Protein AF-A0A7S3SNX5-F1 (afdb_monomer_lite)

Foldseek 3Di:
DVVVVVVVVVVVVVVVLVVVLLVLLDDDDDPDDDDDSDDPDPLLQVLLVLLVVLLVVLVVVVVLVVVLVVQQVVVVPDDPPDPDDRRDRDDDVVCVPDDSLVSNVVSLVVRDPVSSLVSLSPHDVVSLLSVLVSLLVVLVVDDDLVSSVCSVVSSCSSCVPVQVVDPVSVVSVVSSCVSSVVSVVVVVVVVVVVVVVVVVVVVVVVVVVVVCPVVVCVVVVVVVPPDPPPVNVVVVVVVVVVVVPPDDDDDDDDDDDD

Sequence (258 aa):
AALDASLEKTQQAAEAEEEEAATLGVDGRSEGGAGAAGRRTAESVRGAERVLEALSVLDGEEERAAEYEAALARHAAAPPDDDRPRPTLVPNLLLLGLTPGAYLLRALGSVRPAELEQALLLLPFDAVRRLLVRLLPLLAEAPPVELMARTILYLLRVHHKPLVASRALLDLLGPIHAALSARVSAERARLGYNVAALGFLRSAIERGSEGGGLFGEALSARAAAAPPTVSELRRKTAAREKKTGGKRRPKQKGSAAE

InterPro domains:
  IPR007148 Small-subunit processome, Utp12 [PF04003] (102-202)
  IPR051570 TBC1 domain family involved in cilium biogenesis [PTHR19853] (8-252)

Radius of gyration: 39.05 Å; chains: 1; bounding box: 63×96×106 Å

Structure (mmCIF, N/CA/C/O backbone):
data_AF-A0A7S3SNX5-F1
#
_entry.id   AF-A0A7S3SNX5-F1
#
loop_
_atom_site.group_PDB
_atom_site.id
_atom_site.type_symbol
_atom_site.label_atom_id
_atom_site.label_alt_id
_atom_site.label_comp_id
_atom_site.label_asym_id
_atom_site.label_entity_id
_atom_site.label_seq_id
_atom_site.pdbx_PDB_ins_code
_atom_site.Cartn_x
_atom_site.Cartn_y
_atom_site.Cartn_z
_atom_site.occupancy
_atom_site.B_iso_or_equiv
_atom_site.auth_seq_id
_atom_site.auth_comp_id
_atom_site.auth_asym_id
_atom_site.auth_atom_id
_atom_site.pdbx_PDB_model_num
ATOM 1 N N . ALA A 1 1 ? -1.989 -27.554 -32.468 1.00 55.22 1 ALA A N 1
ATOM 2 C CA . ALA A 1 1 ? -1.870 -28.733 -31.583 1.00 55.22 1 ALA A CA 1
ATOM 3 C C . ALA A 1 1 ? -1.145 -28.403 -30.275 1.00 55.22 1 ALA A C 1
ATOM 5 O O . ALA A 1 1 ? -1.798 -28.373 -29.247 1.00 55.22 1 ALA A O 1
ATOM 6 N N . ALA A 1 2 ? 0.168 -28.118 -30.272 1.00 54.62 2 ALA A N 1
ATOM 7 C CA . ALA A 1 2 ? 0.897 -27.821 -29.024 1.00 54.62 2 ALA A CA 1
ATOM 8 C C . ALA A 1 2 ? 0.551 -26.448 -28.405 1.00 54.62 2 ALA A C 1
ATOM 10 O O . ALA A 1 2 ? 0.494 -26.323 -27.187 1.00 54.62 2 ALA A O 1
ATOM 11 N N . LEU A 1 3 ? 0.287 -25.435 -29.239 1.00 53.00 3 LEU A N 1
ATOM 12 C CA . LEU A 1 3 ? -0.152 -24.103 -28.796 1.00 53.00 3 LEU A CA 1
ATOM 13 C C . LEU A 1 3 ? -1.575 -24.123 -28.224 1.00 53.00 3 LEU A C 1
ATOM 15 O O . LEU A 1 3 ? -1.805 -23.563 -27.158 1.00 53.00 3 LEU A O 1
ATOM 19 N N . ASP A 1 4 ? -2.490 -24.835 -28.883 1.00 63.31 4 ASP A N 1
ATOM 20 C CA . ASP A 1 4 ? -3.883 -24.973 -28.434 1.00 63.31 4 ASP A CA 1
ATOM 21 C C . ASP A 1 4 ? -3.956 -25.691 -27.078 1.00 63.31 4 ASP A C 1
ATOM 23 O O . ASP A 1 4 ? -4.614 -25.214 -26.161 1.00 63.31 4 ASP A O 1
ATOM 27 N N . ALA A 1 5 ? -3.158 -26.750 -26.894 1.00 66.81 5 ALA A N 1
ATOM 28 C CA . ALA A 1 5 ? -3.053 -27.456 -25.617 1.00 66.81 5 ALA A CA 1
ATOM 29 C C . ALA A 1 5 ? -2.452 -26.591 -24.490 1.00 66.81 5 ALA A C 1
ATOM 31 O O . ALA A 1 5 ? -2.793 -26.767 -23.322 1.00 66.81 5 ALA A O 1
ATOM 32 N N . SER A 1 6 ? -1.554 -25.652 -24.812 1.00 62.25 6 SER A N 1
ATOM 33 C CA . SER A 1 6 ? -1.022 -24.695 -23.833 1.00 62.25 6 SER A CA 1
ATOM 34 C C . SER A 1 6 ? -2.059 -23.645 -23.434 1.00 62.25 6 SER A C 1
ATOM 36 O O . SER A 1 6 ? -2.130 -23.302 -22.257 1.00 62.25 6 SER A O 1
ATOM 38 N N . LEU A 1 7 ? -2.874 -23.174 -24.382 1.00 61.66 7 LEU A N 1
ATOM 39 C CA . LEU A 1 7 ? -3.943 -22.207 -24.126 1.00 61.66 7 LEU A CA 1
ATOM 40 C C . LEU A 1 7 ? -5.072 -22.820 -23.291 1.00 61.66 7 LEU A C 1
ATOM 42 O O . LEU A 1 7 ? -5.474 -22.231 -22.288 1.00 61.66 7 LEU A O 1
ATOM 46 N N . GLU A 1 8 ? -5.499 -24.039 -23.622 1.00 67.69 8 GLU A N 1
ATOM 47 C CA . GLU A 1 8 ? -6.491 -24.789 -22.840 1.00 67.69 8 GLU A CA 1
ATOM 48 C C . GLU A 1 8 ? -5.999 -25.048 -21.411 1.00 67.69 8 GLU A C 1
ATOM 50 O O . GLU A 1 8 ? -6.744 -24.882 -20.449 1.00 67.69 8 GLU A O 1
ATOM 55 N N . LYS A 1 9 ? -4.709 -25.362 -21.238 1.00 69.56 9 LYS A N 1
ATOM 56 C CA . LYS A 1 9 ? -4.116 -25.580 -19.913 1.00 69.56 9 LYS A CA 1
ATOM 57 C C . LYS A 1 9 ? -4.028 -24.297 -19.080 1.00 69.56 9 LYS A C 1
ATOM 59 O O . LYS A 1 9 ? -4.162 -24.357 -17.861 1.00 69.56 9 LYS A O 1
ATOM 64 N N . THR A 1 10 ? -3.820 -23.140 -19.714 1.00 62.12 10 THR A N 1
ATOM 65 C CA . THR A 1 10 ? -3.865 -21.839 -19.024 1.00 62.12 10 THR A CA 1
ATOM 66 C C . THR A 1 10 ? -5.287 -21.401 -18.682 1.00 62.12 10 THR A C 1
ATOM 68 O O . THR A 1 10 ? -5.492 -20.819 -17.622 1.00 62.12 10 THR A O 1
ATOM 71 N N . GLN A 1 11 ? -6.270 -21.725 -19.527 1.00 61.47 11 GLN A N 1
ATOM 72 C CA . GLN A 1 11 ? -7.684 -21.445 -19.267 1.00 61.47 11 GLN A CA 1
ATOM 73 C C . GLN A 1 11 ? -8.217 -22.309 -18.124 1.00 61.47 11 GLN A C 1
ATOM 75 O O . GLN A 1 11 ? -8.796 -21.776 -17.188 1.00 61.47 11 GLN A O 1
ATOM 80 N N . GLN A 1 12 ? -7.901 -23.606 -18.115 1.00 66.00 12 GLN A N 1
ATOM 81 C CA . GLN A 1 12 ? -8.273 -24.509 -17.021 1.00 66.00 12 GLN A CA 1
ATOM 82 C C . GLN A 1 12 ? -7.626 -24.122 -15.685 1.00 66.00 12 GLN A C 1
ATOM 84 O O . GLN A 1 12 ? -8.236 -24.296 -14.635 1.00 66.00 12 GLN A O 1
ATOM 89 N N . ALA A 1 13 ? -6.403 -23.580 -15.702 1.00 66.50 13 ALA A N 1
ATOM 90 C CA . ALA A 1 13 ? -5.761 -23.069 -14.492 1.00 66.50 13 ALA A CA 1
ATOM 91 C C . ALA A 1 13 ? -6.458 -21.806 -13.957 1.00 66.50 13 ALA A C 1
ATOM 93 O O . A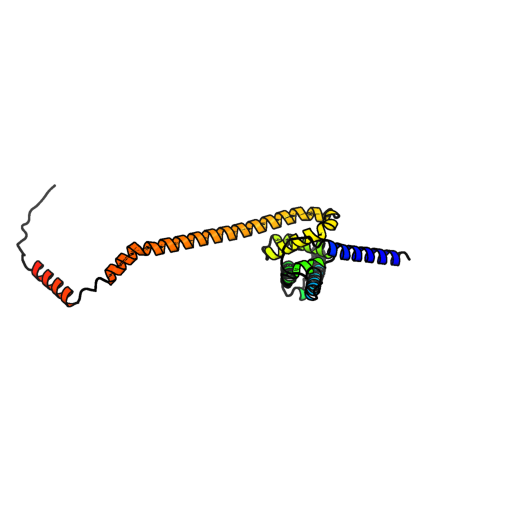LA A 1 13 ? -6.623 -21.682 -12.748 1.00 66.50 13 ALA A O 1
ATOM 94 N N . ALA A 1 14 ? -6.899 -20.908 -14.844 1.00 63.41 14 ALA A N 1
ATOM 95 C CA . ALA A 1 14 ? -7.644 -19.709 -14.467 1.00 63.41 14 ALA A CA 1
ATOM 96 C C . ALA A 1 14 ? -9.057 -20.043 -13.956 1.00 63.41 14 ALA A C 1
ATOM 98 O O . ALA A 1 14 ? -9.478 -19.502 -12.940 1.00 63.41 14 ALA A O 1
ATOM 99 N N . GLU A 1 15 ? -9.757 -20.976 -14.608 1.00 65.31 15 GLU A N 1
ATOM 100 C CA . GLU A 1 15 ? -11.085 -21.447 -14.191 1.00 65.31 15 GLU A CA 1
ATOM 101 C C . GLU A 1 15 ? -11.030 -22.183 -12.843 1.00 65.31 15 GLU A C 1
ATOM 103 O O . GLU A 1 15 ? -11.884 -21.966 -11.986 1.00 65.31 15 GLU A O 1
ATOM 108 N N . ALA A 1 16 ? -9.987 -22.987 -12.604 1.00 68.00 16 ALA A N 1
ATOM 109 C CA . ALA A 1 16 ? -9.771 -23.636 -11.313 1.00 68.00 16 ALA A CA 1
ATOM 110 C C . ALA A 1 16 ? -9.437 -22.627 -10.201 1.00 68.00 16 ALA A C 1
ATOM 112 O O . ALA A 1 16 ? -9.922 -22.769 -9.081 1.00 68.00 16 ALA A O 1
ATOM 113 N N . GLU A 1 17 ? -8.649 -21.588 -10.497 1.00 60.72 17 GLU A N 1
ATOM 114 C CA . GLU A 1 17 ? -8.353 -20.506 -9.547 1.00 60.72 17 GLU A CA 1
ATOM 115 C C . GLU A 1 17 ? -9.619 -19.682 -9.226 1.00 60.72 17 GLU A C 1
ATOM 117 O O . GLU A 1 17 ? -9.826 -19.274 -8.082 1.00 60.72 17 GLU A O 1
ATOM 122 N N . GLU A 1 18 ? -10.512 -19.508 -10.207 1.00 59.34 18 GLU A N 1
ATOM 123 C CA . GLU A 1 18 ? -11.793 -18.804 -10.083 1.00 59.34 18 GLU A CA 1
ATOM 124 C C . GLU A 1 18 ? -12.843 -19.597 -9.279 1.00 59.34 18 GLU A C 1
ATOM 126 O O . GLU A 1 18 ? -13.519 -19.023 -8.416 1.00 59.34 18 GLU A O 1
ATOM 131 N N . GLU A 1 19 ? -12.957 -20.912 -9.501 1.00 57.09 19 GLU A N 1
ATOM 132 C CA . GLU A 1 19 ? -13.801 -21.799 -8.688 1.00 57.09 19 GLU A CA 1
ATOM 133 C C . GLU A 1 19 ? -13.256 -21.945 -7.260 1.00 57.09 19 GLU A C 1
ATOM 135 O O . GLU A 1 19 ? -14.018 -21.920 -6.291 1.00 57.09 19 GLU A O 1
ATOM 140 N N . GLU A 1 20 ? -11.936 -22.027 -7.085 1.00 55.34 20 GLU A N 1
ATOM 141 C CA . GLU A 1 20 ? -11.328 -22.201 -5.766 1.00 55.34 20 GLU A CA 1
ATOM 142 C C . GLU A 1 20 ? -11.410 -20.916 -4.920 1.00 55.34 20 GLU A C 1
ATOM 144 O O . GLU A 1 20 ? -11.694 -20.987 -3.718 1.00 55.34 20 GLU A O 1
ATOM 149 N N . ALA A 1 21 ? -11.301 -19.737 -5.542 1.00 55.12 21 ALA A N 1
ATOM 150 C CA . ALA A 1 21 ? -11.585 -18.447 -4.909 1.00 55.12 21 ALA A CA 1
ATOM 151 C C . ALA A 1 21 ? -13.038 -18.343 -4.407 1.00 55.12 21 ALA A C 1
ATOM 153 O O . ALA A 1 21 ? -13.283 -17.747 -3.355 1.00 55.12 21 ALA A O 1
ATOM 154 N N . ALA A 1 22 ? -13.996 -18.968 -5.102 1.00 53.12 22 ALA A N 1
ATOM 155 C CA . ALA A 1 22 ? -15.384 -19.052 -4.649 1.00 53.12 22 ALA A CA 1
ATOM 156 C C . ALA A 1 22 ? -15.557 -19.995 -3.440 1.00 53.12 22 ALA A C 1
ATOM 158 O O . ALA A 1 22 ? -16.408 -19.748 -2.586 1.00 53.12 22 ALA A O 1
ATOM 159 N N . THR A 1 23 ? -14.727 -21.038 -3.320 1.00 45.44 23 THR A N 1
ATOM 160 C CA . THR A 1 23 ? -14.756 -21.969 -2.172 1.00 45.44 23 THR A CA 1
ATOM 161 C C . THR A 1 23 ? -14.021 -21.456 -0.927 1.00 45.44 23 THR A C 1
ATOM 163 O O . THR A 1 23 ? -14.345 -21.862 0.187 1.00 45.44 23 THR A O 1
ATOM 166 N N . LEU A 1 24 ? -13.066 -20.530 -1.082 1.00 48.03 24 LEU A N 1
ATOM 167 C CA . LEU A 1 24 ? -12.291 -19.920 0.011 1.00 48.03 24 LEU A CA 1
ATOM 168 C C . LEU A 1 24 ? -13.007 -18.746 0.709 1.00 48.03 24 LEU A C 1
ATOM 170 O O . LEU A 1 24 ? -12.384 -18.021 1.490 1.00 48.03 24 LEU A O 1
ATOM 174 N N . GLY A 1 25 ? -14.316 -18.577 0.492 1.00 45.34 25 GLY A N 1
ATOM 175 C CA . GLY A 1 25 ? -15.194 -17.725 1.300 1.00 45.34 25 GLY A CA 1
ATOM 176 C C . GLY A 1 25 ? -15.296 -18.242 2.737 1.00 45.34 25 GLY A C 1
ATOM 177 O O . GLY A 1 25 ? -16.285 -18.858 3.118 1.00 45.34 25 GLY A O 1
ATOM 178 N N . VAL A 1 26 ? -14.235 -18.034 3.522 1.00 39.00 26 VAL A N 1
ATOM 179 C CA . VAL A 1 26 ? -14.088 -18.534 4.890 1.00 39.00 26 VAL A CA 1
ATOM 180 C C . VAL A 1 26 ? -15.224 -18.027 5.774 1.00 39.00 26 VAL A C 1
ATOM 182 O O . VAL A 1 26 ? -15.317 -16.833 6.070 1.00 39.00 26 VAL A O 1
ATOM 185 N N . ASP A 1 27 ? -16.002 -18.997 6.252 1.00 40.56 27 ASP A N 1
ATOM 186 C CA . ASP A 1 27 ? -16.877 -18.953 7.416 1.00 40.56 27 ASP A CA 1
ATOM 187 C C . ASP A 1 27 ? -16.337 -18.044 8.527 1.00 40.56 27 ASP A C 1
ATOM 189 O O . ASP A 1 27 ? -15.296 -18.285 9.142 1.00 40.56 27 ASP A O 1
ATOM 193 N N . GLY A 1 28 ? -17.095 -16.984 8.798 1.00 33.12 28 GLY A N 1
ATOM 194 C CA . GLY A 1 28 ? -16.784 -15.965 9.793 1.00 33.12 28 GLY A CA 1
ATOM 195 C C . GLY A 1 28 ? -18.042 -15.293 10.333 1.00 33.12 28 GLY A C 1
ATOM 196 O O . GLY A 1 28 ? -18.148 -14.077 10.300 1.00 33.12 28 GLY A O 1
ATOM 197 N N . ARG A 1 29 ? -19.005 -16.107 10.780 1.00 38.56 29 ARG A N 1
ATOM 198 C CA . ARG A 1 29 ? -19.996 -15.843 11.842 1.00 38.56 29 ARG A CA 1
ATOM 199 C C . ARG A 1 29 ? -20.476 -14.384 12.004 1.00 38.56 29 ARG A C 1
ATOM 201 O O . ARG A 1 29 ? -20.007 -13.654 12.872 1.00 38.56 29 ARG A O 1
ATOM 208 N N . SER A 1 30 ? -21.527 -14.034 11.268 1.00 29.05 30 SER A N 1
ATOM 209 C CA . SER A 1 30 ? -22.553 -13.099 11.742 1.00 29.05 30 SER A CA 1
ATOM 210 C C . SER A 1 30 ? -23.916 -13.687 11.387 1.00 29.05 30 SER A C 1
ATOM 212 O O . SER A 1 30 ? -24.309 -13.728 10.221 1.00 29.05 30 SER A O 1
ATOM 214 N N . GLU A 1 31 ? -24.597 -14.244 12.386 1.00 37.59 31 GLU A N 1
ATOM 215 C CA . GLU A 1 31 ? -25.988 -14.668 12.259 1.00 37.59 31 GLU A CA 1
ATOM 216 C C . GLU A 1 31 ? -26.876 -13.428 12.126 1.00 37.59 31 GLU A C 1
ATOM 218 O O . GLU A 1 31 ? -26.847 -12.541 12.977 1.00 37.59 31 GLU A O 1
ATOM 223 N N . GLY A 1 32 ? -27.688 -13.392 11.067 1.00 30.22 32 GLY A N 1
ATOM 224 C CA . GLY A 1 32 ? -28.779 -12.427 10.918 1.00 30.22 32 GLY A CA 1
ATOM 225 C C . GLY A 1 32 ? -28.722 -11.607 9.634 1.00 30.22 32 GLY A C 1
ATOM 226 O O . GLY A 1 32 ? -28.499 -10.403 9.675 1.00 30.22 32 GLY A O 1
ATOM 227 N N . GLY A 1 33 ? -28.970 -12.249 8.490 1.00 28.44 33 GLY A N 1
ATOM 228 C CA . GLY A 1 33 ? -29.160 -11.549 7.217 1.00 28.44 33 GLY A CA 1
ATOM 229 C C . GLY A 1 33 ? -28.823 -12.417 6.015 1.00 28.44 33 GLY A C 1
ATOM 230 O O . GLY A 1 33 ? -27.753 -12.298 5.431 1.00 28.44 33 GLY A O 1
ATOM 231 N N . ALA A 1 34 ? -29.733 -13.320 5.664 1.00 39.31 34 ALA A N 1
ATOM 232 C CA . ALA A 1 34 ? -29.626 -14.187 4.501 1.00 39.31 34 ALA A CA 1
ATOM 233 C C . ALA A 1 34 ? -29.339 -13.408 3.193 1.00 39.31 34 ALA A C 1
ATOM 235 O O . ALA A 1 34 ? -30.071 -12.480 2.856 1.00 39.31 34 ALA A O 1
ATOM 236 N N . GLY A 1 35 ? -28.341 -13.859 2.414 1.00 36.06 35 GLY A N 1
ATOM 237 C CA . GLY A 1 35 ? -28.425 -13.811 0.945 1.00 36.06 35 GLY A CA 1
ATOM 238 C C . GLY A 1 35 ? -27.436 -12.970 0.119 1.00 36.06 35 GLY A C 1
ATOM 239 O O . GLY A 1 35 ? -27.797 -12.633 -1.005 1.00 36.06 35 GLY A O 1
ATOM 240 N N . ALA A 1 36 ? -26.218 -12.640 0.575 1.00 43.62 36 ALA A N 1
ATOM 241 C CA . ALA A 1 36 ? -25.318 -11.761 -0.207 1.00 43.62 36 ALA A CA 1
ATOM 242 C C . ALA A 1 36 ? -23.850 -12.221 -0.362 1.00 43.62 36 ALA A C 1
ATOM 244 O O . ALA A 1 36 ? -22.987 -11.403 -0.653 1.00 43.62 36 ALA A O 1
ATOM 245 N N . ALA A 1 37 ? -23.538 -13.510 -0.207 1.00 46.22 37 ALA A N 1
ATOM 246 C CA . ALA A 1 37 ? -22.147 -13.992 -0.157 1.00 46.22 37 ALA A CA 1
ATOM 247 C C . ALA A 1 37 ? -21.520 -14.417 -1.509 1.00 46.22 37 ALA A C 1
ATOM 249 O O . ALA A 1 37 ? -20.478 -15.059 -1.509 1.00 46.22 37 ALA A O 1
ATOM 250 N N . GLY A 1 38 ? -22.118 -14.091 -2.663 1.00 46.66 38 GLY A N 1
ATOM 251 C CA . GLY A 1 38 ? -21.612 -14.595 -3.956 1.00 46.66 38 GLY A CA 1
ATOM 252 C C . GLY A 1 38 ? -21.927 -13.770 -5.202 1.00 46.66 38 GLY A C 1
ATOM 253 O O . GLY A 1 38 ? -21.720 -14.245 -6.315 1.00 46.66 38 GLY A O 1
ATOM 254 N N . ARG A 1 39 ? -22.443 -12.542 -5.075 1.00 55.75 39 ARG A N 1
ATOM 255 C CA . ARG A 1 39 ? -22.634 -11.692 -6.257 1.00 55.75 39 ARG A CA 1
ATOM 256 C C . ARG A 1 39 ? -21.399 -10.831 -6.439 1.00 55.75 39 ARG A C 1
ATOM 258 O O . ARG A 1 39 ? -21.216 -9.879 -5.691 1.00 55.75 39 ARG A O 1
ATOM 265 N N . ARG A 1 40 ? -20.603 -11.132 -7.470 1.00 61.69 40 ARG A N 1
ATOM 266 C CA . ARG A 1 40 ? -19.741 -10.130 -8.110 1.00 61.69 40 ARG A CA 1
ATOM 267 C C . ARG A 1 40 ? -20.617 -8.917 -8.395 1.00 61.69 40 ARG A C 1
ATOM 269 O O . ARG A 1 40 ? -21.485 -8.965 -9.267 1.00 61.69 40 ARG A O 1
ATOM 276 N N . THR A 1 41 ? -20.483 -7.870 -7.595 1.00 77.00 41 THR A N 1
ATOM 277 C CA . THR A 1 41 ? -21.208 -6.635 -7.845 1.00 77.00 41 THR A CA 1
ATOM 278 C C . THR A 1 41 ? -20.502 -5.948 -9.009 1.00 77.00 41 THR A C 1
ATOM 280 O O . THR A 1 41 ? -19.279 -6.004 -9.145 1.00 77.00 41 THR A O 1
ATOM 283 N N . ALA A 1 42 ? -21.249 -5.269 -9.879 1.00 82.38 42 ALA A N 1
ATOM 284 C CA . ALA A 1 42 ? -20.623 -4.458 -10.926 1.00 82.38 42 ALA A CA 1
ATOM 285 C C . ALA A 1 42 ? -19.655 -3.411 -10.329 1.00 82.38 42 ALA A C 1
ATOM 287 O O . ALA A 1 42 ? -18.737 -2.942 -10.995 1.00 82.38 42 ALA A O 1
ATOM 288 N N . GLU A 1 43 ? -19.852 -3.047 -9.059 1.00 84.94 43 GLU A N 1
ATOM 289 C CA . GLU A 1 43 ? -18.987 -2.136 -8.322 1.00 84.94 43 GLU A CA 1
ATOM 290 C C . GLU A 1 43 ? -17.661 -2.775 -7.886 1.00 84.94 43 GLU A C 1
ATOM 292 O O . GLU A 1 43 ? -16.637 -2.094 -7.977 1.00 84.94 43 GLU A O 1
ATOM 297 N N . SER A 1 44 ? -17.644 -4.051 -7.478 1.00 87.56 44 SER A N 1
ATOM 298 C CA . SER A 1 44 ? -16.406 -4.762 -7.136 1.00 87.56 44 SER A CA 1
ATOM 299 C C . SER A 1 44 ? -15.545 -5.028 -8.369 1.00 87.56 44 SER A C 1
ATOM 301 O O . SER A 1 44 ? -14.339 -4.793 -8.322 1.00 87.56 44 SER A O 1
ATOM 303 N N . VAL A 1 45 ? -16.162 -5.380 -9.505 1.00 89.88 45 VAL A N 1
ATOM 304 C CA . VAL A 1 45 ? -15.464 -5.536 -10.796 1.00 89.88 45 VAL A CA 1
ATOM 305 C C . VAL A 1 45 ? -14.821 -4.217 -11.226 1.00 89.88 45 VAL A C 1
ATOM 307 O O . VAL A 1 45 ? -13.6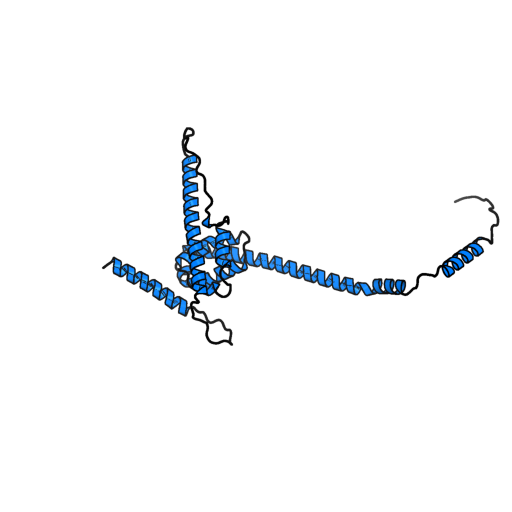18 -4.163 -11.459 1.00 89.88 45 VAL A O 1
ATOM 310 N N . ARG A 1 46 ? -15.576 -3.110 -11.204 1.00 90.69 46 ARG A N 1
ATOM 311 C CA . ARG A 1 46 ? -15.025 -1.769 -11.482 1.00 90.69 46 ARG A CA 1
ATOM 312 C C . ARG A 1 46 ? -13.941 -1.353 -10.491 1.00 90.69 46 ARG A C 1
ATOM 314 O O . ARG A 1 46 ? -13.129 -0.483 -10.796 1.00 90.69 46 ARG A O 1
ATOM 321 N N . GLY A 1 47 ? -13.992 -1.857 -9.259 1.00 90.88 47 GLY A N 1
ATOM 322 C CA . GLY A 1 47 ? -12.950 -1.648 -8.257 1.00 90.88 47 GLY A CA 1
ATOM 323 C C . GLY A 1 47 ? -11.662 -2.371 -8.638 1.00 90.88 47 GLY A C 1
ATOM 324 O O . GLY A 1 47 ? -10.601 -1.755 -8.631 1.00 90.88 47 GLY A O 1
ATOM 325 N N . ALA A 1 48 ? -11.771 -3.641 -9.026 1.00 91.81 48 ALA A N 1
ATOM 326 C CA . ALA A 1 48 ? -10.653 -4.463 -9.476 1.00 91.81 48 ALA A CA 1
ATOM 327 C C . ALA A 1 48 ? -9.994 -3.885 -10.737 1.00 91.81 48 ALA A C 1
ATOM 329 O O . ALA A 1 48 ? -8.780 -3.696 -10.758 1.00 91.81 48 ALA A O 1
ATOM 330 N N . GLU A 1 49 ? -10.794 -3.511 -11.742 1.00 93.00 49 GLU A N 1
ATOM 331 C CA . GLU A 1 49 ? -10.316 -2.877 -12.979 1.00 93.00 49 GLU A CA 1
ATOM 332 C C . GLU A 1 49 ? -9.518 -1.600 -12.697 1.00 93.00 49 GLU A C 1
ATOM 334 O O . GLU A 1 49 ? -8.424 -1.432 -13.224 1.00 93.00 49 GLU A O 1
ATOM 339 N N . ARG A 1 50 ? -10.005 -0.737 -11.795 1.00 93.06 50 ARG A N 1
ATOM 340 C CA . ARG A 1 50 ? -9.286 0.484 -11.393 1.00 93.06 50 ARG A CA 1
ATOM 341 C C . ARG A 1 50 ? -7.942 0.196 -10.732 1.00 93.06 50 ARG A C 1
ATOM 343 O O . ARG A 1 50 ? -6.978 0.920 -10.965 1.00 93.06 50 ARG A O 1
ATOM 350 N N . VAL A 1 51 ? -7.867 -0.830 -9.884 1.00 93.25 51 VAL A N 1
ATOM 351 C CA . VAL A 1 51 ? -6.601 -1.217 -9.242 1.00 93.25 5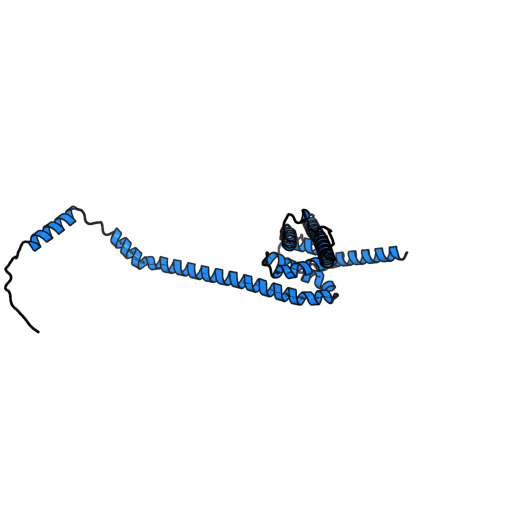1 VAL A CA 1
ATOM 352 C C . VAL A 1 51 ? -5.630 -1.792 -10.277 1.00 93.25 51 VAL A C 1
ATOM 354 O O . VAL A 1 51 ? -4.446 -1.467 -10.240 1.00 93.25 51 VAL A O 1
ATOM 357 N N . LEU A 1 52 ? -6.120 -2.591 -11.226 1.00 94.12 52 LEU A N 1
ATOM 358 C CA . LEU A 1 52 ? -5.310 -3.149 -12.312 1.00 94.12 52 LEU A CA 1
ATOM 359 C C . LEU A 1 52 ? -4.789 -2.078 -13.271 1.00 94.12 52 LEU A C 1
ATOM 361 O O . LEU A 1 52 ? -3.613 -2.103 -13.639 1.00 94.12 52 LEU A O 1
ATOM 365 N N . GLU A 1 53 ? -5.634 -1.118 -13.638 1.00 93.38 53 GLU A N 1
ATOM 366 C CA . GLU A 1 53 ? -5.237 0.043 -14.431 1.00 93.38 53 GLU A CA 1
ATOM 367 C C . GLU A 1 53 ? -4.147 0.831 -13.703 1.00 93.38 53 GLU A C 1
ATOM 369 O O . GLU A 1 53 ? -3.095 1.109 -14.278 1.00 93.38 53 GLU A O 1
ATOM 374 N N . ALA A 1 54 ? -4.340 1.102 -12.409 1.00 93.19 54 ALA A N 1
ATOM 375 C CA . ALA A 1 54 ? -3.354 1.824 -11.622 1.00 93.19 54 ALA A CA 1
ATOM 376 C C . ALA A 1 54 ? -2.009 1.087 -11.554 1.00 93.19 54 ALA A C 1
ATOM 378 O O . ALA A 1 54 ? -0.963 1.711 -11.711 1.00 93.19 54 ALA A O 1
ATOM 379 N N . LEU A 1 55 ? -2.018 -0.236 -11.364 1.00 93.38 55 LEU A N 1
ATOM 380 C CA . LEU A 1 55 ? -0.797 -1.046 -11.388 1.00 93.38 55 LEU A CA 1
ATOM 381 C C . LEU A 1 55 ? -0.106 -1.009 -12.755 1.00 93.38 55 LEU A C 1
ATOM 383 O O . LEU A 1 55 ? 1.113 -0.896 -12.798 1.00 93.38 55 LEU A O 1
ATOM 387 N N . SER A 1 56 ? -0.871 -1.036 -13.847 1.00 93.12 56 SER A N 1
ATOM 388 C CA . SER A 1 56 ? -0.329 -0.988 -15.211 1.00 93.12 56 SER A CA 1
ATOM 389 C C . SER A 1 56 ? 0.316 0.366 -15.525 1.00 93.12 56 SER A C 1
ATOM 391 O O . SER A 1 56 ? 1.383 0.422 -16.132 1.00 93.12 56 SER A O 1
ATOM 393 N N . VAL A 1 57 ? -0.292 1.466 -15.064 1.00 92.44 57 VAL A N 1
ATOM 394 C CA . VAL A 1 57 ? 0.305 2.809 -15.162 1.00 92.44 57 VAL A CA 1
ATOM 395 C C . VAL A 1 57 ? 1.615 2.871 -14.376 1.00 92.44 57 VAL A C 1
ATOM 397 O O . VAL A 1 57 ? 2.588 3.437 -14.862 1.00 92.44 57 VAL A O 1
ATOM 400 N N . LEU A 1 58 ? 1.660 2.271 -13.184 1.00 91.38 58 LEU A N 1
ATOM 401 C CA . LEU A 1 58 ? 2.862 2.251 -12.347 1.00 91.38 58 LEU A CA 1
ATOM 402 C C . LEU A 1 58 ? 3.982 1.388 -12.937 1.00 91.38 58 LEU A C 1
ATOM 404 O O . LEU A 1 58 ? 5.138 1.791 -12.860 1.00 91.38 58 LEU A O 1
ATOM 408 N N . ASP A 1 59 ? 3.652 0.248 -13.549 1.00 91.25 59 ASP A N 1
ATOM 409 C CA . ASP A 1 59 ? 4.621 -0.583 -14.273 1.00 91.25 59 ASP A CA 1
ATOM 410 C C . ASP A 1 59 ? 5.288 0.235 -15.397 1.00 91.25 59 ASP A C 1
ATOM 412 O O . ASP A 1 59 ? 6.513 0.339 -15.449 1.00 91.25 59 ASP A O 1
ATOM 416 N N . GLY A 1 60 ? 4.489 0.915 -16.229 1.00 90.38 60 GLY A N 1
ATOM 417 C CA . GLY A 1 60 ? 5.020 1.763 -17.302 1.00 90.38 60 GLY A CA 1
ATOM 418 C C . GLY A 1 60 ? 5.836 2.961 -16.797 1.00 90.38 60 GLY A C 1
ATOM 419 O O . GLY A 1 60 ? 6.749 3.429 -17.472 1.00 90.38 60 GLY A O 1
ATOM 420 N N . GLU A 1 61 ? 5.543 3.464 -15.598 1.00 89.56 61 GLU A N 1
ATOM 421 C CA . GLU A 1 61 ? 6.322 4.537 -14.975 1.00 89.56 61 GLU A CA 1
ATOM 422 C C . GLU A 1 61 ? 7.674 4.071 -14.447 1.00 89.56 61 GLU A C 1
ATOM 424 O O . GLU A 1 61 ? 8.659 4.796 -14.578 1.00 89.56 61 GLU A O 1
ATOM 429 N N . GLU A 1 62 ? 7.742 2.868 -13.883 1.00 88.56 62 GLU A N 1
ATOM 430 C CA . GLU A 1 62 ? 9.005 2.266 -13.458 1.00 88.56 62 GLU A CA 1
ATOM 431 C C . GLU A 1 62 ? 9.906 1.963 -14.657 1.00 88.56 62 GLU A C 1
ATOM 433 O O . GLU A 1 62 ? 11.101 2.254 -14.606 1.00 88.56 62 GLU A O 1
ATOM 438 N N . GLU A 1 63 ? 9.339 1.464 -15.758 1.00 89.75 63 GLU A N 1
ATOM 439 C CA . GLU A 1 63 ? 10.069 1.253 -17.013 1.00 89.75 63 GLU A CA 1
ATOM 440 C C . GLU A 1 63 ? 10.631 2.572 -17.555 1.00 89.75 63 GLU A C 1
ATOM 442 O O . GLU A 1 63 ? 11.830 2.678 -17.820 1.00 89.75 63 GLU A O 1
ATOM 447 N N . ARG A 1 64 ? 9.807 3.624 -17.623 1.00 88.38 64 ARG A N 1
ATOM 448 C CA . ARG A 1 64 ? 10.249 4.958 -18.062 1.00 88.38 64 ARG A CA 1
ATOM 449 C C . ARG A 1 64 ? 11.312 5.559 -17.147 1.00 88.38 64 ARG A C 1
ATOM 451 O O . ARG A 1 64 ? 12.245 6.202 -17.632 1.00 88.38 64 ARG A O 1
ATOM 458 N N . ALA A 1 65 ? 11.186 5.369 -15.835 1.00 87.94 65 ALA A N 1
ATOM 459 C CA . ALA A 1 65 ? 12.196 5.806 -14.879 1.00 87.94 65 ALA A CA 1
ATOM 460 C C . ALA A 1 65 ? 13.515 5.044 -15.082 1.00 87.94 65 ALA A C 1
ATOM 462 O O . ALA A 1 65 ? 14.577 5.662 -15.108 1.00 87.94 65 ALA A O 1
ATOM 463 N N . ALA A 1 66 ? 13.461 3.728 -15.304 1.00 88.75 66 ALA A N 1
ATOM 464 C CA . ALA A 1 66 ? 14.639 2.906 -15.564 1.00 88.75 66 ALA A CA 1
ATOM 465 C C . ALA A 1 66 ? 15.335 3.277 -16.885 1.00 88.75 66 ALA A C 1
ATOM 467 O O . ALA A 1 66 ? 16.563 3.370 -16.934 1.00 88.75 66 ALA A O 1
ATOM 468 N N . GLU A 1 67 ? 14.572 3.538 -17.949 1.00 89.00 67 GLU A N 1
ATOM 469 C CA . GLU A 1 67 ? 15.103 4.020 -19.229 1.00 89.00 67 GLU A CA 1
ATOM 470 C C . GLU A 1 67 ? 15.790 5.378 -19.086 1.00 89.00 67 GLU A C 1
ATOM 472 O O . GLU A 1 67 ? 16.876 5.590 -19.632 1.00 89.00 67 GLU A O 1
ATOM 477 N N . TYR A 1 68 ? 15.181 6.287 -18.324 1.00 88.00 68 TYR A N 1
ATOM 478 C CA . TYR A 1 68 ? 15.754 7.592 -18.028 1.00 88.00 68 TYR A CA 1
ATOM 479 C C . TYR A 1 68 ? 17.067 7.479 -17.244 1.00 88.00 68 TYR A C 1
ATOM 481 O O . TYR A 1 68 ? 18.059 8.096 -17.631 1.00 88.00 68 TYR A O 1
ATOM 489 N N . GLU A 1 69 ? 17.108 6.654 -16.196 1.00 88.50 69 GLU A N 1
ATOM 490 C CA . GLU A 1 69 ? 18.327 6.399 -15.418 1.00 88.50 69 GLU A CA 1
ATOM 491 C C . GLU A 1 69 ? 19.428 5.773 -16.288 1.00 88.50 69 GLU A C 1
ATOM 493 O O . GLU A 1 69 ? 20.585 6.196 -16.248 1.00 88.50 69 GLU A O 1
ATOM 498 N N . ALA A 1 70 ? 19.078 4.823 -17.161 1.00 89.31 70 ALA A N 1
ATOM 499 C CA . ALA A 1 70 ? 20.022 4.233 -18.105 1.00 89.31 70 ALA A CA 1
ATOM 500 C C . ALA A 1 70 ? 20.540 5.260 -19.129 1.00 89.31 70 ALA A C 1
ATOM 502 O O . ALA A 1 70 ? 21.728 5.260 -19.460 1.00 89.31 70 ALA A O 1
ATOM 503 N N . ALA A 1 71 ? 19.677 6.147 -19.630 1.00 87.19 71 ALA A N 1
ATOM 504 C CA . ALA A 1 71 ? 20.068 7.228 -20.530 1.00 87.19 71 ALA A CA 1
ATOM 505 C C . ALA A 1 71 ? 20.987 8.240 -19.830 1.00 87.19 71 ALA A C 1
ATOM 507 O O . ALA A 1 71 ? 21.981 8.674 -20.416 1.00 87.19 71 ALA A O 1
ATOM 508 N N . LEU A 1 72 ? 20.697 8.572 -18.571 1.00 88.38 72 LEU A N 1
ATOM 509 C CA . LEU A 1 72 ? 21.516 9.463 -17.757 1.00 88.38 72 LEU A CA 1
ATOM 510 C C . LEU A 1 72 ? 22.890 8.850 -17.466 1.00 88.38 72 LEU A C 1
ATOM 512 O O . LEU A 1 72 ? 23.899 9.535 -17.609 1.00 88.38 72 LEU A O 1
ATOM 516 N N . ALA A 1 73 ? 22.952 7.557 -17.139 1.00 88.00 73 ALA A N 1
ATOM 517 C CA . ALA A 1 73 ? 24.210 6.841 -16.937 1.00 88.00 73 ALA A CA 1
ATOM 518 C C . ALA A 1 73 ? 25.060 6.788 -18.218 1.00 88.00 73 ALA A C 1
ATOM 520 O O . ALA A 1 73 ? 26.274 6.976 -18.167 1.00 88.00 73 ALA A O 1
ATOM 521 N N . ARG A 1 74 ? 24.428 6.587 -19.384 1.00 87.25 74 ARG A N 1
ATOM 522 C CA . ARG A 1 74 ? 25.112 6.637 -20.689 1.00 87.25 74 ARG A CA 1
ATOM 523 C C . ARG A 1 74 ? 25.641 8.031 -21.013 1.00 87.25 74 ARG A C 1
ATOM 525 O O . ARG A 1 74 ? 26.732 8.131 -21.560 1.00 87.25 74 ARG A O 1
ATOM 532 N N . HIS A 1 75 ? 24.885 9.080 -20.681 1.00 84.19 75 HIS A N 1
ATOM 533 C CA . HIS A 1 75 ? 25.320 10.472 -20.838 1.00 84.19 75 HIS A CA 1
ATOM 534 C C . HIS A 1 75 ? 26.493 10.796 -19.905 1.00 84.19 75 HIS A C 1
ATOM 536 O O . HIS A 1 75 ? 27.487 11.357 -20.345 1.00 84.19 75 HIS A O 1
ATOM 542 N N . ALA A 1 76 ? 26.442 10.342 -18.650 1.00 86.06 76 ALA A N 1
ATOM 543 C CA . ALA A 1 76 ? 27.525 10.524 -17.683 1.00 86.06 76 ALA A CA 1
ATOM 544 C C . ALA A 1 76 ? 28.814 9.764 -18.049 1.00 86.06 76 ALA A C 1
ATOM 546 O O . ALA A 1 76 ? 29.905 10.199 -17.691 1.00 86.06 76 ALA A O 1
ATOM 547 N N . ALA A 1 77 ? 28.698 8.630 -18.746 1.00 86.44 77 ALA A N 1
ATOM 548 C CA . ALA A 1 77 ? 29.833 7.846 -19.233 1.00 86.44 77 ALA A CA 1
ATOM 549 C C . ALA A 1 77 ? 30.375 8.322 -20.595 1.00 86.44 77 ALA A C 1
ATOM 551 O O . ALA A 1 77 ? 31.358 7.763 -21.088 1.00 86.44 77 ALA A O 1
ATOM 552 N N . ALA A 1 78 ? 29.729 9.305 -21.231 1.00 84.12 78 ALA A N 1
ATOM 553 C CA . ALA A 1 78 ? 30.155 9.821 -22.521 1.00 84.12 78 ALA A CA 1
ATOM 554 C C . ALA A 1 78 ? 31.382 10.750 -22.392 1.00 84.12 78 ALA A C 1
ATOM 556 O O . ALA A 1 78 ? 31.610 11.334 -21.330 1.00 84.12 78 ALA A O 1
ATOM 557 N N . PRO A 1 79 ? 32.198 10.889 -23.456 1.00 82.12 79 PRO A N 1
ATOM 558 C CA . PRO A 1 79 ? 33.332 11.809 -23.462 1.00 82.12 79 PRO A CA 1
ATOM 559 C C . PRO A 1 79 ? 32.897 13.261 -23.189 1.00 82.12 79 PRO A C 1
ATOM 561 O O . PRO A 1 79 ? 31.794 13.641 -23.575 1.00 82.12 79 PRO A O 1
ATOM 564 N N . PRO A 1 80 ? 33.765 14.102 -22.599 1.00 72.19 80 PRO A N 1
ATOM 565 C CA . PRO A 1 80 ? 33.445 15.499 -22.283 1.00 72.19 80 PRO A CA 1
ATOM 566 C C . PRO A 1 80 ? 33.156 16.392 -23.506 1.00 72.19 80 PRO A C 1
ATOM 568 O O . PRO A 1 80 ? 32.617 17.477 -23.323 1.00 72.19 80 PRO A O 1
ATOM 571 N N . ASP A 1 81 ? 33.466 15.932 -24.725 1.00 71.50 81 ASP A N 1
ATOM 572 C CA . ASP A 1 81 ? 33.161 16.611 -25.999 1.00 71.50 81 ASP A CA 1
ATOM 573 C C . ASP A 1 81 ? 31.797 16.201 -26.600 1.00 71.50 81 ASP A C 1
ATOM 575 O O . ASP A 1 81 ? 31.507 16.465 -27.767 1.00 71.50 81 ASP A O 1
ATOM 579 N N . ASP A 1 82 ? 30.962 15.489 -25.842 1.00 72.81 82 ASP A N 1
ATOM 580 C CA . ASP A 1 82 ? 29.654 15.040 -26.306 1.00 72.81 82 ASP A CA 1
ATOM 581 C C . ASP A 1 82 ? 28.571 16.113 -26.092 1.00 72.81 82 ASP A C 1
ATOM 583 O O . ASP A 1 82 ? 28.002 16.245 -25.009 1.00 72.81 82 ASP A O 1
ATOM 587 N N . ASP A 1 83 ? 28.241 16.845 -27.160 1.00 74.19 83 ASP A N 1
ATOM 588 C CA . ASP A 1 83 ? 27.208 17.898 -27.195 1.00 74.19 83 ASP A CA 1
ATOM 589 C C . ASP A 1 83 ? 25.757 17.375 -27.068 1.00 74.19 83 ASP A C 1
ATOM 591 O O . ASP A 1 83 ? 24.787 18.120 -27.255 1.00 74.19 83 ASP A O 1
ATOM 595 N N . ARG A 1 84 ? 25.553 16.083 -26.770 1.00 77.69 84 ARG A N 1
ATOM 596 C CA . ARG A 1 84 ? 24.207 15.525 -26.591 1.00 77.69 84 ARG A CA 1
ATOM 597 C C . ARG A 1 84 ? 23.497 16.179 -25.396 1.00 77.69 84 ARG A C 1
ATOM 599 O O . ARG A 1 84 ? 24.063 16.252 -24.301 1.00 77.69 84 ARG A O 1
ATOM 606 N N . PRO A 1 85 ? 22.231 16.615 -25.559 1.00 78.62 85 PRO A N 1
ATOM 607 C CA . PRO A 1 85 ? 21.481 17.221 -24.470 1.00 78.62 85 PRO A CA 1
ATOM 608 C C . PRO A 1 85 ? 21.274 16.210 -23.341 1.00 78.62 85 PRO A C 1
ATOM 610 O O . PRO A 1 85 ? 20.981 15.036 -23.586 1.00 78.62 85 PRO A O 1
ATOM 613 N N . ARG A 1 86 ? 21.398 16.681 -22.094 1.00 79.94 86 ARG A N 1
ATOM 614 C CA . ARG A 1 86 ? 21.129 15.858 -20.912 1.00 79.94 86 ARG A CA 1
ATOM 615 C C . ARG A 1 86 ? 19.698 15.309 -21.002 1.00 79.94 86 ARG A C 1
ATOM 617 O O . ARG A 1 86 ? 18.778 16.107 -21.207 1.00 79.94 86 ARG A O 1
ATOM 624 N N . PRO A 1 87 ? 19.488 13.995 -20.812 1.00 81.88 87 PRO A N 1
ATOM 625 C CA . PRO A 1 87 ? 18.148 13.432 -20.734 1.00 81.88 87 PRO A CA 1
ATOM 626 C C . PRO A 1 87 ? 17.321 14.173 -19.680 1.00 81.88 87 PRO A C 1
ATOM 628 O O . PRO A 1 87 ? 17.817 14.464 -18.589 1.00 81.88 87 PRO A O 1
ATOM 631 N N . THR A 1 88 ? 16.063 14.477 -19.992 1.00 78.38 88 THR A N 1
ATOM 632 C CA . THR A 1 88 ? 15.108 15.084 -19.058 1.00 78.38 88 THR A CA 1
ATOM 633 C C . THR A 1 88 ? 13.925 14.145 -18.856 1.00 78.38 88 THR A C 1
ATOM 635 O O . THR A 1 88 ? 13.379 13.597 -19.813 1.00 78.38 88 THR A O 1
ATOM 638 N N . LEU A 1 89 ? 13.527 13.937 -17.599 1.00 77.00 89 LEU A N 1
ATOM 639 C CA . LEU A 1 89 ? 12.359 13.127 -17.274 1.00 77.00 89 LEU A CA 1
ATOM 640 C C . LEU A 1 89 ? 11.113 14.012 -17.306 1.00 77.00 89 LEU A C 1
ATOM 642 O O . LEU A 1 89 ? 10.940 14.886 -16.456 1.00 77.00 89 LEU A O 1
ATOM 646 N N . VAL A 1 90 ? 10.243 13.791 -18.290 1.00 77.62 90 VAL A N 1
ATOM 647 C CA . VAL A 1 90 ? 8.943 14.468 -18.357 1.00 77.62 90 VAL A CA 1
ATOM 648 C C . VAL A 1 90 ? 7.982 13.792 -17.371 1.00 77.62 90 VAL A C 1
ATOM 650 O O . VAL A 1 90 ? 7.760 12.581 -17.501 1.00 77.62 90 VAL A O 1
ATOM 653 N N . PRO A 1 91 ? 7.388 14.533 -16.412 1.00 76.25 91 PRO A N 1
ATOM 654 C CA . PRO A 1 91 ? 6.401 13.977 -15.493 1.00 76.25 91 PRO A CA 1
ATOM 655 C C . PRO A 1 91 ? 5.228 13.365 -16.255 1.00 76.25 91 PRO A C 1
ATOM 657 O O . PRO A 1 91 ? 4.697 13.977 -17.184 1.00 76.25 91 PRO A O 1
ATOM 660 N N . ASN A 1 92 ? 4.803 12.167 -15.867 1.00 80.81 92 ASN A N 1
ATOM 661 C CA . ASN A 1 92 ? 3.645 11.552 -16.494 1.00 80.81 92 ASN A CA 1
ATOM 662 C C . ASN A 1 92 ? 2.361 12.231 -16.035 1.00 80.81 92 ASN A C 1
ATOM 664 O O . ASN A 1 92 ? 2.060 12.321 -14.842 1.00 80.81 92 ASN A O 1
ATOM 668 N N . LEU A 1 93 ? 1.566 12.659 -17.007 1.00 81.56 93 LEU A N 1
ATOM 669 C C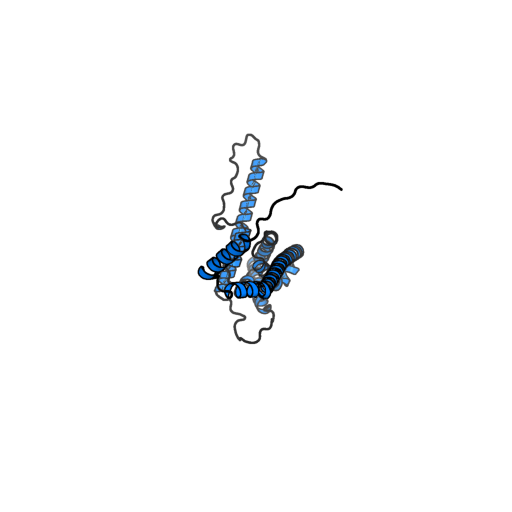A . LEU A 1 93 ? 0.266 13.267 -16.761 1.00 81.56 93 LEU A CA 1
ATOM 670 C C . LEU A 1 93 ? -0.730 12.261 -16.159 1.00 81.56 93 LEU A C 1
ATOM 672 O O . LEU A 1 93 ? -1.618 12.665 -15.412 1.00 81.56 93 LEU A O 1
ATOM 676 N N . LEU A 1 94 ? -0.552 10.958 -16.419 1.00 82.25 94 LEU A N 1
ATOM 677 C CA . LEU A 1 94 ? -1.412 9.888 -15.901 1.00 82.25 94 LEU A CA 1
ATOM 678 C C . LEU A 1 94 ? -1.322 9.730 -14.377 1.00 82.25 94 LEU A C 1
ATOM 680 O O . LEU A 1 94 ? -2.308 9.352 -13.747 1.00 82.25 94 LEU A O 1
ATOM 684 N N . LEU A 1 95 ? -0.186 10.088 -13.768 1.00 83.44 95 LEU A N 1
ATOM 685 C CA . LEU A 1 95 ? -0.035 10.097 -12.308 1.00 83.44 95 LEU A CA 1
ATOM 686 C C . LEU A 1 95 ? -0.728 11.293 -11.641 1.00 83.44 95 LEU A C 1
ATOM 688 O O . LEU A 1 95 ? -0.763 11.378 -10.414 1.00 83.44 95 LEU A O 1
ATOM 692 N N . LEU A 1 96 ? -1.297 12.225 -12.418 1.00 85.06 96 LEU A N 1
ATOM 693 C CA . LEU A 1 96 ? -2.013 13.403 -11.914 1.00 85.06 96 LEU A CA 1
ATOM 694 C C . LEU A 1 96 ? -1.145 14.284 -10.993 1.00 85.06 96 LEU A C 1
ATOM 696 O O . LEU A 1 96 ? -1.659 14.927 -10.078 1.00 85.06 96 LEU A O 1
ATOM 700 N N . GLY A 1 97 ? 0.175 14.279 -11.206 1.00 82.62 97 GLY A N 1
ATOM 701 C CA . GLY A 1 97 ? 1.146 14.985 -10.364 1.00 82.62 97 GLY A CA 1
ATOM 702 C C . GLY A 1 97 ? 1.382 14.355 -8.985 1.00 82.62 97 GLY A C 1
ATOM 703 O O . GLY A 1 97 ? 1.987 14.994 -8.128 1.00 82.62 97 GLY A O 1
ATOM 704 N N . LEU A 1 98 ? 0.903 13.131 -8.747 1.00 85.19 98 LEU A N 1
ATOM 705 C CA . LEU A 1 98 ? 1.143 12.385 -7.512 1.00 85.19 98 LEU A CA 1
ATOM 706 C C . LEU A 1 98 ? 2.415 11.539 -7.610 1.00 85.19 98 LEU A C 1
ATOM 708 O O . LEU A 1 98 ? 2.838 11.144 -8.695 1.00 85.19 98 LEU A O 1
ATOM 712 N N . THR A 1 99 ? 2.999 11.210 -6.456 1.00 87.44 99 THR A N 1
ATOM 713 C CA . THR A 1 99 ? 4.043 10.182 -6.399 1.00 87.44 99 THR A CA 1
ATOM 714 C C . THR A 1 99 ? 3.446 8.809 -6.743 1.00 87.44 99 THR A C 1
ATOM 716 O O . THR A 1 99 ? 2.263 8.579 -6.461 1.00 87.44 99 THR A O 1
ATOM 719 N N . PRO A 1 100 ? 4.237 7.867 -7.293 1.00 87.94 100 PRO A N 1
ATOM 720 C CA . PRO A 1 100 ? 3.758 6.526 -7.647 1.00 87.94 100 PRO A CA 1
ATOM 721 C C . PRO A 1 100 ? 3.017 5.830 -6.492 1.00 87.94 100 PRO A C 1
ATOM 723 O O . PRO A 1 100 ? 1.931 5.272 -6.658 1.00 87.94 100 PRO A O 1
ATOM 726 N N . GLY A 1 101 ? 3.550 5.961 -5.275 1.00 87.56 101 GLY A N 1
ATOM 727 C CA . GLY A 1 101 ? 2.925 5.440 -4.064 1.00 87.56 101 GLY A CA 1
ATOM 728 C C . GLY A 1 101 ? 1.593 6.093 -3.707 1.00 87.56 101 GLY A C 1
ATOM 729 O O . GLY A 1 101 ? 0.617 5.405 -3.405 1.00 87.56 101 GLY A O 1
ATOM 730 N N . ALA A 1 102 ? 1.525 7.424 -3.765 1.00 88.44 102 ALA A N 1
ATOM 731 C CA . ALA A 1 102 ? 0.297 8.159 -3.478 1.00 88.44 102 ALA A CA 1
ATOM 732 C C . ALA A 1 102 ? -0.797 7.873 -4.518 1.00 88.44 102 ALA A C 1
ATOM 734 O O . ALA A 1 102 ? -1.976 7.798 -4.167 1.00 88.44 102 ALA A O 1
ATOM 735 N N . TYR A 1 103 ? -0.416 7.666 -5.780 1.00 91.19 103 TYR A N 1
ATOM 736 C CA . TYR A 1 103 ? -1.334 7.271 -6.843 1.00 91.19 103 TYR A CA 1
ATOM 737 C C . TYR A 1 103 ? -1.939 5.882 -6.587 1.00 91.19 103 TYR A C 1
ATOM 739 O O . TYR A 1 103 ? -3.162 5.731 -6.633 1.00 91.19 103 TYR A O 1
ATOM 747 N N . LEU A 1 104 ? -1.117 4.896 -6.206 1.00 91.50 104 LEU A N 1
ATOM 748 C CA . LEU A 1 104 ? -1.591 3.558 -5.836 1.00 91.50 104 LEU A CA 1
ATOM 749 C C . LEU A 1 104 ? -2.587 3.600 -4.670 1.00 91.50 104 LEU A C 1
ATOM 751 O O . LEU A 1 104 ? -3.656 2.990 -4.714 1.00 91.50 104 LEU A O 1
ATOM 755 N N . LEU A 1 105 ? -2.256 4.353 -3.623 1.00 90.75 105 LEU A N 1
ATOM 756 C CA . LEU A 1 105 ? -3.112 4.492 -2.446 1.00 90.75 105 LEU A CA 1
ATOM 757 C C . LEU A 1 105 ? -4.414 5.222 -2.763 1.00 90.75 105 LEU A C 1
ATOM 759 O O . LEU A 1 105 ? -5.459 4.872 -2.217 1.00 90.75 105 LEU A O 1
ATOM 763 N N . ARG A 1 106 ? -4.378 6.200 -3.672 1.00 91.25 106 ARG A N 1
ATOM 764 C CA . ARG A 1 106 ? -5.582 6.855 -4.186 1.00 91.25 106 ARG A CA 1
ATOM 765 C C . ARG A 1 106 ? -6.459 5.874 -4.959 1.00 91.25 106 ARG A C 1
ATOM 767 O O . ARG A 1 106 ? -7.673 5.898 -4.772 1.00 91.25 106 ARG A O 1
ATOM 774 N N . ALA A 1 107 ? -5.875 5.014 -5.793 1.00 91.69 107 ALA A N 1
ATOM 775 C CA . ALA A 1 107 ? -6.624 3.994 -6.521 1.00 91.69 107 ALA A CA 1
ATOM 776 C C . ALA A 1 107 ? -7.318 3.024 -5.550 1.00 91.69 107 ALA A C 1
ATOM 778 O O . ALA A 1 107 ? -8.535 2.849 -5.636 1.00 91.69 107 ALA A O 1
ATOM 779 N N . LEU A 1 108 ? -6.586 2.503 -4.558 1.00 91.44 108 LEU A N 1
ATOM 780 C CA . LEU A 1 108 ? -7.133 1.641 -3.501 1.00 91.44 108 LEU A CA 1
ATOM 781 C C . LEU A 1 108 ? -8.202 2.353 -2.655 1.00 91.44 108 LEU A C 1
ATOM 783 O O . LEU A 1 108 ? -9.248 1.779 -2.367 1.00 91.44 108 LEU A O 1
ATOM 787 N N . GLY A 1 109 ? -7.975 3.617 -2.294 1.00 90.31 109 GLY A N 1
ATOM 788 C CA . GLY A 1 109 ? -8.907 4.429 -1.506 1.00 90.31 109 GLY A CA 1
ATOM 789 C C . GLY A 1 109 ? -10.145 4.893 -2.280 1.00 90.31 109 GLY A C 1
ATOM 790 O O . GLY A 1 109 ? -11.138 5.280 -1.671 1.00 90.31 109 GLY A O 1
ATOM 791 N N . SER A 1 110 ? -10.118 4.837 -3.616 1.00 90.00 110 SER A N 1
ATOM 792 C CA . SER A 1 110 ? -11.286 5.122 -4.462 1.00 90.00 110 SER A CA 1
ATOM 793 C C . SER A 1 110 ? -12.322 3.992 -4.451 1.00 90.00 110 SER A C 1
ATOM 795 O O . SER A 1 110 ? -13.464 4.173 -4.889 1.00 90.00 110 SER A O 1
ATOM 797 N N . VAL A 1 111 ? -11.925 2.799 -4.006 1.00 89.31 111 VAL A N 1
ATOM 798 C CA . VAL A 1 111 ? -12.813 1.644 -3.889 1.00 89.31 111 VAL A CA 1
ATOM 799 C C . VAL A 1 111 ? -13.564 1.743 -2.568 1.00 89.31 111 VAL A C 1
ATOM 801 O O . VAL A 1 111 ? -12.996 2.071 -1.527 1.00 89.31 111 VAL A O 1
ATOM 804 N N . ARG A 1 112 ? -14.873 1.470 -2.597 1.00 87.62 112 ARG A N 1
ATOM 805 C CA . ARG A 1 112 ? -15.689 1.528 -1.382 1.00 87.62 112 ARG A CA 1
ATOM 806 C C . ARG A 1 112 ? -15.181 0.500 -0.370 1.00 87.62 112 ARG A C 1
ATOM 808 O O . ARG A 1 112 ? -14.924 -0.639 -0.761 1.00 87.62 112 ARG A O 1
ATOM 815 N N . PRO A 1 113 ? -15.123 0.834 0.931 1.00 84.94 113 PRO A N 1
ATOM 816 C CA . PRO A 1 113 ? -14.624 -0.096 1.930 1.00 84.94 113 PRO A CA 1
ATOM 817 C C . PRO A 1 113 ? -15.370 -1.435 1.983 1.00 84.94 113 PRO A C 1
ATOM 819 O O . PRO A 1 113 ? -14.732 -2.437 2.284 1.00 84.94 113 PRO A O 1
ATOM 822 N N . ALA A 1 114 ? -16.671 -1.459 1.680 1.00 86.50 114 ALA A N 1
ATOM 823 C CA . ALA A 1 114 ? -17.477 -2.682 1.638 1.00 86.50 114 ALA A CA 1
ATOM 824 C C . ALA A 1 114 ? -17.122 -3.604 0.456 1.00 86.50 114 ALA A C 1
ATOM 826 O O . ALA A 1 114 ? -17.208 -4.819 0.575 1.00 86.50 114 ALA A O 1
ATOM 827 N N . GLU A 1 115 ? -16.679 -3.029 -0.664 1.00 87.06 115 GLU A N 1
ATOM 828 C CA . GLU A 1 115 ? -16.404 -3.759 -1.907 1.00 87.06 115 GLU A CA 1
ATOM 829 C C . GLU A 1 115 ? -14.910 -4.049 -2.101 1.00 87.06 115 GLU A C 1
ATOM 831 O O . GLU A 1 115 ? -14.552 -4.800 -2.999 1.00 87.06 115 GLU A O 1
ATOM 836 N N . LEU A 1 116 ? -14.022 -3.457 -1.289 1.00 89.06 116 LEU A N 1
ATOM 837 C CA . LEU A 1 116 ? -12.570 -3.594 -1.459 1.00 89.06 116 LEU A CA 1
ATOM 838 C C . LEU A 1 116 ? -12.124 -5.056 -1.402 1.00 89.06 116 LEU A C 1
ATOM 840 O O . LEU A 1 116 ? -11.337 -5.480 -2.234 1.00 89.06 116 LEU A O 1
ATOM 844 N N . GLU A 1 117 ? -12.623 -5.825 -0.440 1.00 89.62 117 GLU A N 1
ATOM 845 C CA . GLU A 1 117 ? -12.263 -7.239 -0.287 1.00 89.62 117 GLU A CA 1
ATOM 846 C C . GLU A 1 117 ? -12.719 -8.059 -1.502 1.00 89.62 117 GLU A C 1
ATOM 848 O O . GLU A 1 117 ? -11.948 -8.828 -2.073 1.00 89.62 117 GLU A O 1
ATOM 853 N N . GLN A 1 118 ? -13.937 -7.813 -1.986 1.00 89.00 118 GLN A N 1
ATOM 854 C CA . GLN A 1 118 ? -14.449 -8.460 -3.196 1.00 89.00 118 GLN A CA 1
ATOM 855 C C . GLN A 1 118 ? -13.684 -8.026 -4.452 1.00 89.00 118 GLN A C 1
ATOM 857 O O . GLN A 1 118 ? -13.426 -8.847 -5.323 1.00 89.00 118 GLN A O 1
ATOM 862 N N . ALA A 1 119 ? -13.273 -6.761 -4.542 1.00 90.44 119 ALA A N 1
ATOM 863 C CA . ALA A 1 119 ? -12.440 -6.270 -5.634 1.00 90.44 119 ALA A CA 1
ATOM 864 C C . ALA A 1 119 ? -11.047 -6.920 -5.614 1.00 90.44 119 ALA A C 1
ATOM 866 O O . ALA A 1 119 ? -10.567 -7.351 -6.654 1.00 90.44 119 ALA A O 1
ATOM 867 N N . LEU A 1 120 ? -10.421 -7.038 -4.437 1.00 90.19 120 LEU A N 1
ATOM 868 C CA . LEU A 1 120 ? -9.111 -7.676 -4.266 1.00 90.19 120 LEU A CA 1
ATOM 869 C C . LEU A 1 120 ? -9.139 -9.178 -4.576 1.00 90.19 120 LEU A C 1
ATOM 871 O O . LEU A 1 120 ? -8.138 -9.704 -5.043 1.00 90.19 120 LEU A O 1
ATOM 875 N N . LEU A 1 121 ? -10.272 -9.852 -4.355 1.00 90.44 121 LEU A N 1
ATOM 876 C CA . LEU A 1 121 ? -10.454 -11.266 -4.707 1.00 90.44 121 LEU A CA 1
ATOM 877 C C . LEU A 1 121 ? -10.437 -11.505 -6.224 1.00 90.44 121 LEU A C 1
ATOM 879 O O . LEU A 1 121 ? -10.046 -12.575 -6.671 1.00 90.44 121 LEU A O 1
ATOM 883 N N . LEU A 1 122 ? -10.861 -10.515 -7.013 1.00 90.12 122 LEU A N 1
ATOM 884 C CA . LEU A 1 122 ? -10.912 -10.598 -8.476 1.00 90.12 122 LEU A CA 1
ATOM 885 C C . LEU A 1 122 ? -9.549 -10.339 -9.140 1.00 90.12 122 LEU A C 1
ATOM 887 O O . LEU A 1 122 ? -9.449 -10.393 -10.365 1.00 90.12 122 LEU A O 1
ATOM 891 N N . LEU A 1 123 ? -8.508 -10.007 -8.367 1.00 89.31 123 LEU A N 1
ATOM 892 C CA . LEU A 1 123 ? -7.186 -9.733 -8.921 1.00 89.31 123 LEU A CA 1
ATOM 893 C C . LEU A 1 123 ? -6.453 -11.041 -9.267 1.00 89.31 123 LEU A C 1
ATOM 895 O O . LEU A 1 123 ? -6.369 -11.937 -8.427 1.00 89.31 123 LEU A O 1
ATOM 899 N N . PRO A 1 124 ? -5.815 -11.127 -10.449 1.00 91.25 124 PRO A N 1
ATOM 900 C CA . PRO A 1 124 ? -4.915 -12.227 -10.765 1.00 91.25 124 PRO A CA 1
ATOM 901 C C . PRO A 1 124 ? -3.688 -12.200 -9.843 1.00 91.25 124 PRO A C 1
ATOM 903 O O . PRO A 1 124 ? -3.175 -11.129 -9.498 1.00 91.25 124 PRO A O 1
ATOM 906 N N . PHE A 1 125 ? -3.154 -13.376 -9.501 1.00 87.75 125 PHE A N 1
ATOM 907 C CA . PHE A 1 125 ? -2.029 -13.512 -8.566 1.00 87.75 125 PHE A CA 1
ATO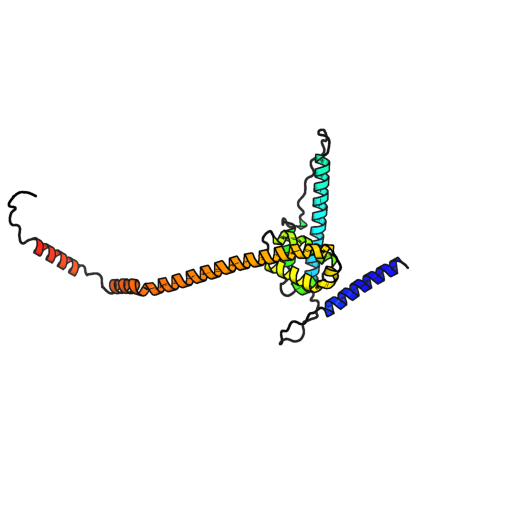M 908 C C . PHE A 1 125 ? -0.792 -12.677 -8.949 1.00 87.75 125 PHE A C 1
ATOM 910 O O . PHE A 1 125 ? -0.080 -12.148 -8.092 1.00 87.75 125 PHE A O 1
ATOM 917 N N . ASP A 1 126 ? -0.547 -12.495 -10.246 1.00 89.94 126 ASP A N 1
ATOM 918 C CA . ASP A 1 126 ? 0.555 -11.671 -10.736 1.00 89.94 126 ASP A CA 1
ATOM 919 C C . ASP A 1 126 ? 0.420 -10.185 -10.343 1.00 89.94 126 ASP A C 1
ATOM 921 O O . ASP A 1 126 ? 1.398 -9.543 -9.945 1.00 89.94 126 ASP A O 1
ATOM 925 N N . ALA A 1 127 ? -0.802 -9.647 -10.383 1.00 90.25 127 ALA A N 1
ATOM 926 C CA . ALA A 1 127 ? -1.094 -8.295 -9.915 1.00 90.25 127 ALA A CA 1
ATOM 927 C C . ALA A 1 127 ? -0.951 -8.190 -8.390 1.00 90.25 127 ALA A C 1
ATOM 929 O O . ALA A 1 127 ? -0.434 -7.194 -7.887 1.00 90.25 127 ALA A O 1
ATOM 930 N N . VAL A 1 128 ? -1.329 -9.239 -7.651 1.00 90.00 128 VAL A N 1
ATOM 931 C CA . VAL A 1 128 ? -1.159 -9.307 -6.189 1.00 90.00 128 VAL A CA 1
ATOM 932 C C . VAL A 1 128 ? 0.316 -9.240 -5.799 1.00 90.00 128 VAL A C 1
ATOM 934 O O . VAL A 1 128 ? 0.685 -8.476 -4.906 1.00 90.00 128 VAL A O 1
ATOM 937 N N . ARG A 1 129 ? 1.185 -9.979 -6.499 1.00 89.50 129 ARG A N 1
ATOM 938 C CA . ARG A 1 129 ? 2.637 -9.928 -6.275 1.00 89.50 129 ARG A CA 1
ATOM 939 C C . ARG A 1 129 ? 3.182 -8.512 -6.468 1.00 89.50 129 ARG A C 1
ATOM 941 O O . ARG A 1 129 ? 3.881 -8.003 -5.592 1.00 89.50 129 ARG A O 1
ATOM 948 N N . ARG A 1 130 ? 2.835 -7.873 -7.590 1.00 90.38 130 ARG A N 1
ATOM 949 C CA . ARG A 1 130 ? 3.217 -6.485 -7.907 1.00 90.38 130 ARG A CA 1
ATOM 950 C C . ARG A 1 130 ? 2.734 -5.501 -6.839 1.00 90.38 130 ARG A C 1
ATOM 952 O O . ARG A 1 130 ? 3.492 -4.645 -6.387 1.00 90.38 130 ARG A O 1
ATOM 959 N N . LEU A 1 131 ? 1.495 -5.668 -6.385 1.00 91.31 131 LEU A N 1
ATOM 960 C CA . LEU A 1 131 ? 0.888 -4.844 -5.346 1.00 91.31 131 LEU A CA 1
ATOM 961 C C . LEU A 1 131 ? 1.631 -4.958 -4.004 1.00 91.31 131 LEU A C 1
ATOM 963 O O . LEU A 1 131 ? 1.937 -3.937 -3.391 1.00 91.31 131 LEU A O 1
ATOM 967 N N . LEU A 1 132 ? 1.977 -6.173 -3.561 1.00 88.75 132 LEU A N 1
ATOM 968 C CA . LEU A 1 132 ? 2.704 -6.390 -2.301 1.00 88.75 132 LEU A CA 1
ATOM 969 C C . LEU A 1 132 ? 4.106 -5.767 -2.311 1.00 88.75 132 LEU A C 1
ATOM 971 O O . LEU A 1 132 ? 4.498 -5.134 -1.330 1.00 88.75 132 LEU A O 1
ATOM 975 N N . VAL A 1 133 ? 4.839 -5.898 -3.422 1.00 89.69 133 VAL A N 1
ATOM 976 C CA . VAL A 1 133 ? 6.176 -5.297 -3.581 1.00 89.69 133 VAL A CA 1
ATOM 977 C C . VAL A 1 133 ? 6.107 -3.774 -3.470 1.00 89.69 133 VAL A C 1
ATOM 979 O O . VAL A 1 133 ? 6.928 -3.173 -2.781 1.00 89.69 133 VAL A O 1
ATOM 982 N N . ARG A 1 134 ? 5.094 -3.150 -4.083 1.00 89.12 134 ARG A N 1
ATOM 983 C CA . ARG A 1 134 ? 4.914 -1.691 -4.060 1.00 89.12 134 ARG A CA 1
ATOM 984 C C . ARG A 1 134 ? 4.406 -1.159 -2.729 1.00 89.12 134 ARG A C 1
ATOM 986 O O . ARG A 1 134 ? 4.754 -0.046 -2.351 1.00 89.12 134 ARG A O 1
ATOM 993 N N . LEU A 1 135 ? 3.613 -1.934 -1.992 1.00 88.12 135 LEU A N 1
ATOM 994 C CA . LEU A 1 135 ? 3.111 -1.522 -0.679 1.00 88.12 135 LEU A CA 1
ATOM 995 C C . LEU A 1 135 ? 4.193 -1.540 0.410 1.00 88.12 135 LEU A C 1
ATOM 997 O O . LEU A 1 135 ? 4.101 -0.753 1.350 1.00 88.12 135 LEU A O 1
ATOM 1001 N N . LEU A 1 136 ? 5.216 -2.392 0.292 1.00 87.19 136 LEU A N 1
ATOM 1002 C CA . LEU A 1 136 ? 6.282 -2.519 1.291 1.00 87.19 136 LEU A CA 1
ATOM 1003 C C . LEU A 1 136 ? 7.028 -1.199 1.587 1.00 87.19 136 LEU A C 1
ATOM 1005 O O . LEU A 1 136 ? 7.047 -0.808 2.757 1.00 87.19 136 LEU A O 1
ATOM 1009 N N . PRO A 1 137 ? 7.612 -0.482 0.604 1.00 87.06 137 PRO A N 1
ATOM 1010 C CA . PRO A 1 137 ? 8.287 0.789 0.878 1.00 87.06 137 PRO A CA 1
ATOM 1011 C C . PRO A 1 137 ? 7.313 1.845 1.415 1.00 87.06 137 PRO A C 1
ATOM 1013 O O . PRO A 1 137 ? 7.657 2.612 2.313 1.00 87.06 137 PRO A O 1
ATOM 1016 N N . LEU A 1 138 ? 6.057 1.823 0.956 1.00 85.69 138 LEU A N 1
ATOM 1017 C CA . LEU A 1 138 ? 5.035 2.775 1.389 1.00 85.69 138 LEU A CA 1
ATOM 1018 C C . LEU A 1 138 ? 4.664 2.616 2.860 1.00 85.69 138 LEU A C 1
ATOM 1020 O O . LEU A 1 138 ? 4.273 3.596 3.485 1.00 85.69 138 LEU A O 1
ATOM 1024 N N . LEU A 1 139 ? 4.810 1.426 3.452 1.00 83.44 139 LEU A N 1
ATOM 1025 C CA . LEU A 1 139 ? 4.530 1.239 4.880 1.00 83.44 139 LEU A CA 1
ATOM 1026 C C . LEU A 1 139 ? 5.438 2.121 5.751 1.00 83.44 139 LEU A C 1
ATOM 1028 O O . LEU A 1 139 ? 5.033 2.533 6.838 1.00 83.44 139 LEU A O 1
ATOM 1032 N N . ALA A 1 140 ? 6.642 2.458 5.285 1.00 79.75 140 ALA A N 1
ATOM 1033 C CA . ALA A 1 140 ? 7.548 3.331 6.021 1.00 79.75 140 ALA A CA 1
ATOM 1034 C C . ALA A 1 140 ? 7.131 4.818 5.968 1.00 79.75 140 ALA A C 1
ATOM 1036 O O . ALA A 1 140 ? 7.293 5.529 6.963 1.00 79.75 140 ALA A O 1
ATOM 1037 N N . GLU A 1 141 ? 6.539 5.275 4.858 1.00 76.31 141 GLU A N 1
ATOM 1038 C CA . GLU A 1 141 ? 6.400 6.697 4.480 1.00 76.31 141 GLU A CA 1
ATOM 1039 C C . GLU A 1 141 ? 5.133 7.413 5.009 1.00 76.31 141 GLU A C 1
ATOM 1041 O O . GLU A 1 141 ? 4.812 8.522 4.597 1.00 76.31 141 GLU A O 1
ATOM 1046 N N . ALA A 1 142 ? 4.441 6.822 5.987 1.00 64.31 142 ALA A N 1
ATOM 1047 C CA . ALA A 1 142 ? 3.228 7.348 6.641 1.00 64.31 142 ALA A CA 1
ATOM 1048 C C . ALA A 1 142 ? 1.963 7.607 5.766 1.00 64.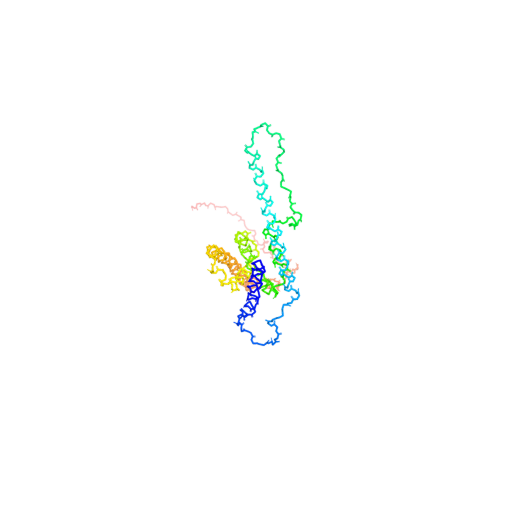31 142 ALA A C 1
ATOM 1050 O O . ALA A 1 142 ? 1.371 8.686 5.857 1.00 64.31 142 ALA A O 1
ATOM 1051 N N . PRO A 1 143 ? 1.450 6.623 5.003 1.00 70.69 143 PRO A N 1
ATOM 1052 C CA . PRO A 1 143 ? 0.155 6.703 4.324 1.00 70.69 143 PRO A CA 1
ATOM 1053 C C . PRO A 1 143 ? -0.980 6.082 5.177 1.00 70.69 143 PRO A C 1
ATOM 1055 O O . PRO A 1 143 ? -0.711 5.629 6.292 1.00 70.69 143 PRO A O 1
ATOM 1058 N N . PRO A 1 144 ? -2.257 6.054 4.726 1.00 83.62 144 PRO A N 1
ATOM 1059 C CA . PRO A 1 144 ? -3.373 5.509 5.512 1.00 83.62 144 PRO A CA 1
ATOM 1060 C C . PRO A 1 144 ? -3.143 4.044 5.927 1.00 83.62 144 PRO A C 1
ATOM 1062 O O . PRO A 1 144 ? -3.380 3.110 5.158 1.00 83.62 144 PRO A O 1
ATOM 1065 N N . VAL A 1 145 ? -2.708 3.857 7.179 1.00 87.25 145 VAL A N 1
ATOM 1066 C CA . VAL A 1 145 ? -2.266 2.563 7.726 1.00 87.25 145 VAL A CA 1
ATOM 1067 C C . VAL A 1 145 ? -3.387 1.529 7.701 1.00 87.25 145 VAL A C 1
ATOM 1069 O O . VAL A 1 145 ? -3.134 0.375 7.380 1.00 87.25 145 VAL A O 1
ATOM 1072 N N . GLU A 1 146 ? -4.627 1.930 7.981 1.00 88.81 146 GLU A N 1
ATOM 1073 C CA . GLU A 1 146 ? -5.783 1.027 7.996 1.00 88.81 146 GLU A CA 1
ATOM 1074 C C . GLU A 1 146 ? -6.064 0.416 6.618 1.00 88.81 146 GLU A C 1
ATOM 1076 O O . GLU A 1 146 ? -6.211 -0.800 6.498 1.00 88.81 146 GLU A O 1
ATOM 1081 N N . LEU A 1 147 ? -6.075 1.242 5.566 1.00 90.62 147 LEU A N 1
ATOM 1082 C CA . LEU A 1 147 ? -6.313 0.785 4.198 1.00 90.62 147 LEU A CA 1
ATOM 1083 C C . LEU A 1 147 ? -5.235 -0.212 3.764 1.00 90.62 147 LEU A C 1
ATOM 1085 O O . LEU A 1 147 ? -5.549 -1.271 3.220 1.00 90.62 147 LEU A O 1
ATOM 1089 N N . MET A 1 148 ? -3.970 0.111 4.035 1.00 89.19 148 MET A N 1
ATOM 1090 C CA . MET A 1 148 ? -2.836 -0.745 3.690 1.00 89.19 148 MET A CA 1
ATOM 1091 C C . MET A 1 148 ? -2.852 -2.048 4.485 1.00 89.19 148 MET A C 1
ATOM 1093 O O . MET A 1 148 ? -2.715 -3.117 3.898 1.00 89.19 148 MET A O 1
ATOM 1097 N N . ALA A 1 149 ? -3.073 -1.971 5.800 1.00 89.44 149 ALA A N 1
ATOM 1098 C CA . ALA A 1 149 ? -3.168 -3.134 6.674 1.00 89.44 149 ALA A CA 1
ATOM 1099 C C . ALA A 1 149 ? -4.270 -4.079 6.201 1.00 89.44 149 ALA A C 1
ATOM 1101 O O . ALA A 1 149 ? -4.026 -5.270 6.027 1.00 89.44 149 ALA A O 1
ATOM 1102 N N . ARG A 1 150 ? -5.465 -3.539 5.932 1.00 91.12 150 ARG A N 1
ATOM 1103 C CA . ARG A 1 150 ? -6.608 -4.325 5.470 1.00 91.12 150 ARG A CA 1
ATOM 1104 C C . ARG A 1 150 ? -6.342 -4.962 4.111 1.00 91.12 150 ARG A C 1
ATOM 1106 O O . ARG A 1 150 ? -6.606 -6.146 3.944 1.00 91.12 150 ARG A O 1
ATOM 1113 N N . THR A 1 151 ? -5.764 -4.207 3.177 1.00 91.38 151 THR A N 1
ATOM 1114 C CA . THR A 1 151 ? -5.393 -4.710 1.844 1.00 91.38 151 THR A CA 1
ATOM 1115 C C . THR A 1 151 ? -4.387 -5.856 1.951 1.00 91.38 151 THR A C 1
ATOM 1117 O O . THR A 1 151 ? -4.628 -6.934 1.421 1.00 91.38 151 THR A O 1
ATOM 1120 N N . ILE A 1 152 ? -3.289 -5.665 2.688 1.00 90.12 152 ILE A N 1
ATOM 1121 C CA . ILE A 1 152 ? -2.232 -6.674 2.841 1.00 90.12 152 ILE A CA 1
ATOM 1122 C C . ILE A 1 152 ? -2.769 -7.923 3.544 1.00 90.12 152 ILE A C 1
ATOM 1124 O O . ILE A 1 152 ? -2.599 -9.026 3.036 1.00 90.12 152 ILE A O 1
ATOM 1128 N N . LEU A 1 153 ? -3.442 -7.769 4.688 1.00 90.12 153 LEU A N 1
ATOM 1129 C CA . LEU A 1 153 ? -3.975 -8.903 5.450 1.00 90.12 153 LEU A CA 1
ATOM 1130 C C . LEU A 1 153 ? -4.978 -9.716 4.629 1.00 90.12 153 LEU A C 1
ATOM 1132 O O . LEU A 1 153 ? -4.950 -10.945 4.675 1.00 90.12 153 LEU A O 1
ATOM 1136 N N . TYR A 1 154 ? -5.833 -9.042 3.859 1.00 91.19 154 TYR A N 1
ATOM 1137 C CA . TYR A 1 154 ? -6.795 -9.712 2.995 1.00 91.19 154 TYR A CA 1
ATOM 1138 C C . TYR A 1 154 ? -6.109 -10.486 1.862 1.00 91.19 154 TYR A C 1
ATOM 1140 O O . TYR A 1 154 ? -6.381 -11.671 1.682 1.00 91.19 154 TYR A O 1
ATOM 1148 N N . LEU A 1 155 ? -5.156 -9.865 1.158 1.00 89.69 155 LEU A N 1
ATOM 1149 C CA . LEU A 1 155 ? -4.396 -10.522 0.089 1.00 89.69 155 LEU A CA 1
ATOM 1150 C C . LEU A 1 155 ? -3.634 -11.752 0.594 1.00 89.69 155 LEU A C 1
ATOM 1152 O O . LEU A 1 155 ? -3.636 -12.791 -0.064 1.00 89.69 155 LEU A O 1
ATOM 1156 N N . LEU A 1 156 ? -3.022 -11.657 1.779 1.00 88.50 156 LEU A N 1
ATOM 1157 C CA . LEU A 1 156 ? -2.329 -12.780 2.411 1.00 88.50 156 LEU A CA 1
ATOM 1158 C C . LEU A 1 156 ? -3.289 -13.915 2.786 1.00 88.50 156 LEU A C 1
ATOM 1160 O O . LEU A 1 156 ? -2.934 -15.083 2.647 1.00 88.50 156 LEU A O 1
ATOM 1164 N N . ARG A 1 157 ? -4.502 -13.586 3.246 1.00 89.06 157 ARG A N 1
ATOM 1165 C CA . ARG A 1 157 ? -5.524 -14.575 3.614 1.00 89.06 157 ARG A CA 1
ATOM 1166 C C . ARG A 1 157 ? -6.049 -15.328 2.391 1.00 89.06 157 ARG A C 1
ATOM 1168 O O . ARG A 1 157 ? -6.148 -16.553 2.432 1.00 89.06 157 ARG A O 1
ATOM 1175 N N . VAL A 1 158 ? -6.363 -14.606 1.317 1.00 87.62 158 VAL A N 1
ATOM 1176 C CA . VAL A 1 158 ? -6.928 -15.181 0.088 1.00 87.62 158 VAL A CA 1
ATOM 1177 C C . VAL A 1 158 ? -5.875 -15.982 -0.679 1.00 87.62 158 VAL A C 1
ATOM 1179 O O . VAL A 1 158 ? -6.082 -17.158 -0.963 1.00 87.62 158 VAL A O 1
ATOM 1182 N N . HIS A 1 159 ? -4.701 -15.401 -0.939 1.00 84.94 159 HIS A N 1
ATOM 1183 C CA . HIS A 1 159 ? -3.688 -15.993 -1.820 1.00 84.94 159 HIS A CA 1
ATOM 1184 C C . HIS A 1 159 ? -2.606 -16.791 -1.073 1.00 84.94 159 HIS A C 1
ATOM 1186 O O . HIS A 1 159 ? -1.491 -16.945 -1.567 1.00 84.94 159 HIS A O 1
ATOM 1192 N N . HIS A 1 160 ? -2.899 -17.332 0.114 1.00 83.00 160 HIS A N 1
ATOM 1193 C CA . HIS A 1 160 ? -1.895 -18.029 0.930 1.00 83.00 160 HIS A CA 1
ATOM 1194 C C . HIS A 1 160 ? -1.226 -19.214 0.202 1.00 83.00 160 HIS A C 1
ATOM 1196 O O . HIS A 1 160 ? -0.014 -19.384 0.313 1.00 83.00 160 HIS A O 1
ATOM 1202 N N . LYS A 1 161 ? -1.975 -20.009 -0.581 1.00 84.50 161 LYS A N 1
ATOM 1203 C CA . LYS A 1 161 ? -1.431 -21.165 -1.323 1.00 84.50 161 LYS A CA 1
ATOM 1204 C C . LYS A 1 161 ? -0.369 -20.755 -2.356 1.00 84.50 161 LYS A C 1
ATOM 1206 O O . LYS A 1 161 ? 0.763 -21.233 -2.246 1.00 84.50 161 LYS A O 1
ATOM 1211 N N . PRO A 1 162 ? -0.663 -19.859 -3.322 1.00 83.00 162 PRO A N 1
ATOM 1212 C CA . PRO A 1 162 ? 0.336 -19.441 -4.304 1.00 83.00 162 PRO A CA 1
ATOM 1213 C C . PRO A 1 162 ? 1.463 -18.591 -3.689 1.00 83.00 162 PRO A C 1
ATOM 1215 O O . PRO A 1 162 ? 2.590 -18.630 -4.182 1.00 83.00 162 PRO A O 1
ATOM 1218 N N . LEU A 1 163 ? 1.218 -17.887 -2.574 1.00 82.31 163 LEU A N 1
ATOM 1219 C CA . LEU A 1 163 ? 2.275 -17.185 -1.834 1.00 82.31 163 LEU A CA 1
ATOM 1220 C C . LEU A 1 163 ? 3.308 -18.153 -1.244 1.00 82.31 163 LEU A C 1
ATOM 1222 O O . LEU A 1 163 ? 4.505 -17.918 -1.382 1.00 82.31 163 LEU A O 1
ATOM 1226 N N . VAL A 1 164 ? 2.862 -19.250 -0.625 1.00 82.56 164 VAL A N 1
ATOM 1227 C CA . VAL A 1 164 ? 3.762 -20.256 -0.031 1.00 82.56 164 VAL A CA 1
ATOM 1228 C C . VAL A 1 164 ? 4.511 -21.054 -1.102 1.00 82.56 164 VAL A C 1
ATOM 1230 O O . VAL A 1 164 ? 5.640 -21.484 -0.872 1.00 82.56 164 VAL A O 1
ATOM 1233 N N . ALA A 1 165 ? 3.932 -21.212 -2.294 1.00 85.25 165 ALA A N 1
ATOM 1234 C CA . ALA A 1 165 ? 4.593 -21.880 -3.414 1.00 85.25 165 ALA A CA 1
ATOM 1235 C C . ALA A 1 165 ? 5.802 -21.096 -3.969 1.00 85.25 165 ALA A C 1
ATOM 1237 O O . ALA A 1 165 ? 6.713 -21.692 -4.545 1.00 85.25 165 ALA A O 1
ATOM 1238 N N . SER A 1 166 ? 5.842 -19.770 -3.792 1.00 83.69 166 SER A N 1
ATOM 1239 C CA . SER A 1 166 ? 6.914 -18.913 -4.306 1.00 83.69 166 SER A CA 1
ATOM 1240 C C . SER A 1 166 ? 7.880 -18.477 -3.205 1.00 83.69 166 SER A C 1
ATOM 1242 O O . SER A 1 166 ? 7.570 -17.633 -2.364 1.00 83.69 166 SER A O 1
ATOM 1244 N N . ARG A 1 167 ? 9.114 -18.994 -3.254 1.00 80.69 167 ARG A N 1
ATOM 1245 C CA . ARG A 1 167 ? 10.161 -18.666 -2.271 1.00 80.69 167 ARG A CA 1
ATOM 1246 C C . ARG A 1 167 ? 10.497 -17.170 -2.223 1.00 80.69 167 ARG A C 1
ATOM 1248 O O . ARG A 1 167 ? 10.669 -16.627 -1.140 1.00 80.69 167 ARG A O 1
ATOM 1255 N N . ALA A 1 168 ? 10.508 -16.495 -3.373 1.00 80.06 168 ALA A N 1
ATOM 1256 C CA . ALA A 1 168 ? 10.788 -15.060 -3.446 1.00 80.06 168 ALA A CA 1
ATOM 1257 C C . ALA A 1 168 ? 9.729 -14.207 -2.721 1.00 80.06 168 ALA A C 1
ATOM 1259 O O . ALA A 1 168 ? 10.048 -13.164 -2.159 1.00 80.06 168 ALA A O 1
ATOM 1260 N N . LEU A 1 169 ? 8.467 -14.647 -2.716 1.00 80.00 169 LEU A N 1
ATOM 1261 C CA . LEU A 1 169 ? 7.380 -13.962 -2.011 1.00 80.00 169 LEU A CA 1
ATOM 1262 C C . LEU A 1 169 ? 7.405 -14.230 -0.505 1.00 80.00 169 LEU A C 1
ATOM 1264 O O . LEU A 1 169 ? 7.085 -13.337 0.278 1.00 80.00 169 LEU A O 1
ATOM 1268 N N . LEU A 1 170 ? 7.829 -15.426 -0.095 1.00 83.75 170 LEU A N 1
ATOM 1269 C CA . LEU A 1 170 ? 8.037 -15.748 1.317 1.00 83.75 170 LEU A CA 1
ATOM 1270 C C . LEU A 1 170 ? 9.099 -14.846 1.959 1.00 83.75 170 LEU A C 1
ATOM 1272 O O . LEU A 1 170 ? 8.889 -14.369 3.075 1.00 83.75 170 LEU A O 1
ATOM 1276 N N . ASP A 1 171 ? 10.181 -14.541 1.240 1.00 86.69 171 ASP A N 1
ATOM 1277 C CA . ASP A 1 171 ? 11.232 -13.642 1.731 1.00 86.69 171 ASP A CA 1
ATOM 1278 C C . ASP A 1 171 ? 10.720 -12.202 1.944 1.00 86.69 171 ASP A C 1
ATOM 1280 O O . ASP A 1 171 ? 11.206 -11.495 2.828 1.00 86.69 171 ASP A O 1
ATOM 1284 N N . LEU A 1 172 ? 9.689 -11.774 1.202 1.00 83.94 172 LEU A N 1
ATOM 1285 C CA . LEU A 1 172 ? 9.041 -10.465 1.370 1.00 83.94 172 LEU A CA 1
ATOM 1286 C C . LEU A 1 172 ? 8.090 -10.411 2.575 1.00 83.94 172 LEU A C 1
ATOM 1288 O O . LEU A 1 172 ? 7.848 -9.332 3.122 1.00 83.94 172 LEU A O 1
ATOM 1292 N N . LEU A 1 173 ? 7.564 -11.553 3.026 1.00 85.94 173 LEU A N 1
ATOM 1293 C CA . LEU A 1 173 ? 6.567 -11.601 4.097 1.00 85.94 173 LEU A CA 1
ATOM 1294 C C . LEU A 1 173 ? 7.138 -11.163 5.453 1.00 85.94 173 LEU A C 1
ATOM 1296 O O . LEU A 1 173 ? 6.456 -10.478 6.216 1.00 85.94 173 LEU A O 1
ATOM 1300 N N . GLY A 1 174 ? 8.396 -11.512 5.738 1.00 88.88 174 GLY A N 1
ATOM 1301 C CA . GLY A 1 174 ? 9.098 -11.091 6.955 1.00 88.88 174 GLY A CA 1
ATOM 1302 C C . GLY A 1 174 ? 9.196 -9.562 7.080 1.00 88.88 174 GLY A C 1
ATOM 1303 O O . GLY A 1 174 ? 8.701 -9.007 8.067 1.00 88.88 174 GLY A O 1
ATOM 1304 N N . PRO A 1 175 ? 9.767 -8.863 6.077 1.00 89.62 175 PRO A N 1
ATOM 1305 C CA . PRO A 1 175 ? 9.789 -7.403 6.013 1.00 89.62 175 PRO A CA 1
ATOM 1306 C C . PRO A 1 175 ? 8.398 -6.762 6.085 1.00 89.62 175 PRO A C 1
ATOM 1308 O O . PRO A 1 175 ? 8.218 -5.805 6.838 1.00 89.62 175 PRO A O 1
ATOM 1311 N N . ILE A 1 176 ? 7.404 -7.305 5.368 1.00 88.25 176 ILE A N 1
ATOM 1312 C CA . ILE A 1 176 ? 6.022 -6.796 5.400 1.00 88.25 176 ILE A CA 1
ATOM 1313 C C . ILE A 1 176 ? 5.443 -6.889 6.815 1.00 88.25 176 ILE A C 1
ATOM 1315 O O . ILE A 1 176 ? 4.896 -5.908 7.319 1.00 88.25 176 ILE A O 1
ATOM 1319 N N . HIS A 1 177 ? 5.582 -8.039 7.476 1.00 89.38 177 HIS A N 1
ATOM 1320 C CA . HIS A 1 177 ? 5.089 -8.236 8.836 1.00 89.38 177 HIS A CA 1
ATOM 1321 C C . HIS A 1 177 ? 5.770 -7.285 9.829 1.00 89.38 177 HIS A C 1
ATOM 1323 O O . HIS A 1 177 ? 5.091 -6.640 10.630 1.00 89.38 177 HIS A O 1
ATOM 1329 N N . ALA A 1 178 ? 7.098 -7.155 9.752 1.00 90.88 178 ALA A N 1
ATOM 1330 C CA . ALA A 1 178 ? 7.857 -6.257 10.617 1.00 90.88 178 ALA A CA 1
ATOM 1331 C C . ALA A 1 178 ? 7.439 -4.791 10.422 1.00 90.88 178 ALA A C 1
ATOM 1333 O O . ALA A 1 178 ? 7.138 -4.105 11.401 1.00 90.88 178 ALA A O 1
ATOM 1334 N N . ALA A 1 179 ? 7.357 -4.327 9.171 1.00 89.62 179 ALA A N 1
ATOM 1335 C CA . ALA A 1 179 ? 6.949 -2.966 8.845 1.00 89.62 179 ALA A CA 1
ATOM 1336 C C . ALA A 1 179 ? 5.509 -2.690 9.301 1.00 89.62 179 ALA A C 1
ATOM 1338 O O . ALA A 1 179 ? 5.260 -1.714 10.008 1.00 89.62 179 ALA A O 1
ATOM 1339 N N . LEU A 1 180 ? 4.566 -3.574 8.968 1.00 89.12 180 LEU A N 1
ATOM 1340 C CA . LEU A 1 180 ? 3.159 -3.402 9.318 1.00 89.12 180 LEU A CA 1
ATOM 1341 C C . LEU A 1 180 ? 2.943 -3.395 10.838 1.00 89.12 180 LEU A C 1
ATOM 1343 O O . LEU A 1 180 ? 2.282 -2.498 11.359 1.00 89.12 180 LEU A O 1
ATOM 1347 N N . SER A 1 181 ? 3.539 -4.349 11.559 1.00 90.12 181 SER A N 1
ATOM 1348 C CA . SER A 1 181 ? 3.428 -4.440 13.020 1.00 90.12 181 SER A CA 1
ATOM 1349 C C . SER A 1 181 ? 4.027 -3.215 13.715 1.00 90.12 181 SER A C 1
ATOM 1351 O O . SER A 1 181 ? 3.398 -2.635 14.608 1.00 90.12 181 SER A O 1
ATOM 1353 N N . ALA A 1 182 ? 5.198 -2.754 13.262 1.00 90.75 182 ALA A N 1
ATOM 1354 C CA . ALA A 1 182 ? 5.825 -1.542 13.781 1.00 90.75 182 ALA A CA 1
ATOM 1355 C C . ALA A 1 182 ? 4.937 -0.307 13.562 1.00 90.75 182 ALA A C 1
ATOM 1357 O O . ALA A 1 182 ? 4.743 0.488 14.485 1.00 90.75 182 ALA A O 1
ATOM 1358 N N . ARG A 1 183 ? 4.338 -0.162 12.373 1.00 88.75 183 ARG A N 1
ATOM 1359 C CA . ARG A 1 183 ? 3.444 0.962 12.061 1.00 88.75 183 ARG A CA 1
ATOM 1360 C C . ARG A 1 183 ? 2.156 0.944 12.868 1.00 88.75 183 ARG A C 1
ATOM 1362 O O . ARG A 1 183 ? 1.808 1.964 13.457 1.00 88.75 183 ARG A O 1
ATOM 1369 N N . VAL A 1 184 ? 1.469 -0.193 12.928 1.00 89.56 184 VAL A N 1
ATOM 1370 C CA . VAL A 1 184 ? 0.226 -0.330 13.704 1.00 89.56 184 VAL A CA 1
ATOM 1371 C C . VAL A 1 184 ? 0.493 -0.066 15.186 1.00 89.56 184 VAL A C 1
ATOM 1373 O O . VAL A 1 184 ? -0.282 0.632 15.840 1.00 89.56 184 VAL A O 1
ATOM 1376 N N . SER A 1 185 ? 1.622 -0.549 15.711 1.00 91.44 185 SER A N 1
ATOM 1377 C CA . SER A 1 185 ? 2.036 -0.285 17.093 1.00 91.44 185 SER A CA 1
ATOM 1378 C C . SER A 1 185 ? 2.327 1.197 17.339 1.00 91.44 185 SER A C 1
ATOM 1380 O O . SER A 1 185 ? 1.918 1.731 18.369 1.00 91.44 185 SER A O 1
ATOM 1382 N N . ALA A 1 186 ? 2.977 1.882 16.393 1.00 90.69 186 ALA A N 1
ATOM 1383 C CA . ALA A 1 186 ? 3.249 3.315 16.487 1.00 90.69 186 ALA A CA 1
ATOM 1384 C C . ALA A 1 186 ? 1.959 4.153 16.483 1.00 90.69 186 ALA A C 1
ATOM 1386 O O . ALA A 1 186 ? 1.807 5.041 17.324 1.00 90.69 186 ALA A O 1
ATOM 1387 N N . GLU A 1 187 ? 1.005 3.852 15.595 1.00 89.25 187 GLU A N 1
ATOM 1388 C CA . GLU A 1 187 ? -0.288 4.550 15.577 1.00 89.25 187 GLU A CA 1
ATOM 1389 C C . GLU A 1 187 ? -1.108 4.249 16.837 1.00 89.25 187 GLU A C 1
ATOM 1391 O O . GLU A 1 187 ? -1.652 5.164 17.458 1.00 89.25 187 GLU A O 1
ATOM 1396 N N . ARG A 1 188 ? -1.117 2.993 17.306 1.00 92.25 188 ARG A N 1
ATOM 1397 C CA . ARG A 1 188 ? -1.742 2.626 18.585 1.00 92.25 188 ARG A CA 1
ATOM 1398 C C . ARG A 1 188 ? -1.130 3.391 19.758 1.00 92.25 188 ARG A C 1
ATOM 1400 O O . ARG A 1 188 ? -1.870 3.839 20.629 1.00 92.25 188 ARG A O 1
ATOM 1407 N N . ALA A 1 189 ? 0.193 3.544 19.801 1.00 94.31 189 ALA A N 1
ATOM 1408 C CA . ALA A 1 189 ? 0.874 4.283 20.862 1.00 94.31 189 ALA A CA 1
ATOM 1409 C C . ALA A 1 189 ? 0.496 5.773 20.849 1.00 94.31 189 ALA A C 1
ATOM 1411 O O . ALA A 1 189 ? 0.200 6.335 21.903 1.00 94.31 189 ALA A O 1
ATOM 1412 N N . ARG A 1 190 ? 0.431 6.397 19.664 1.00 92.75 190 ARG A N 1
ATOM 1413 C CA . ARG A 1 190 ? -0.016 7.793 19.498 1.00 92.75 190 ARG A CA 1
ATOM 1414 C C . ARG A 1 190 ? -1.459 7.986 19.950 1.00 92.75 190 ARG A C 1
ATOM 1416 O O . ARG A 1 190 ? -1.736 8.883 20.743 1.00 92.75 190 ARG A O 1
ATOM 1423 N N . LEU A 1 191 ? -2.369 7.126 19.492 1.00 93.25 191 LEU A N 1
ATOM 1424 C CA . LEU A 1 191 ? -3.775 7.171 19.896 1.00 93.25 191 LEU A CA 1
ATOM 1425 C C . LEU A 1 191 ? -3.930 6.926 21.400 1.00 93.25 191 LEU A C 1
ATOM 1427 O O . LEU A 1 191 ? -4.652 7.664 22.063 1.00 93.25 191 LEU A O 1
ATOM 1431 N N . GLY A 1 192 ? -3.208 5.951 21.955 1.00 96.75 192 GLY A N 1
ATOM 1432 C CA . GLY A 1 192 ? -3.211 5.657 23.387 1.00 96.75 192 GLY A CA 1
ATOM 1433 C C . GLY A 1 192 ? -2.730 6.835 24.233 1.00 96.75 192 GLY A C 1
ATOM 1434 O O . GLY A 1 192 ? -3.380 7.184 25.218 1.00 96.75 192 GLY A O 1
ATOM 1435 N N . TYR A 1 193 ? -1.645 7.493 23.818 1.00 97.38 193 TYR A N 1
ATOM 1436 C CA . TYR A 1 193 ? -1.150 8.699 24.479 1.00 97.38 193 TYR A CA 1
ATOM 1437 C C . TYR A 1 193 ? -2.171 9.839 24.413 1.00 97.38 193 TYR A C 1
ATOM 1439 O O . TYR A 1 193 ? -2.480 10.445 25.436 1.00 97.38 193 TYR A O 1
ATOM 1447 N N . ASN A 1 194 ? -2.748 10.096 23.236 1.00 96.62 194 ASN A N 1
ATOM 1448 C CA . ASN A 1 194 ? -3.735 11.160 23.054 1.00 96.62 194 ASN A CA 1
ATOM 1449 C C . ASN A 1 194 ? -4.995 10.923 23.896 1.00 96.62 194 ASN A C 1
ATOM 1451 O O . ASN A 1 194 ? -5.479 11.845 24.547 1.00 96.62 194 ASN A O 1
ATOM 1455 N N . VAL A 1 195 ? -5.505 9.690 23.934 1.00 97.25 195 VAL A N 1
ATOM 1456 C CA . VAL A 1 195 ? -6.666 9.322 24.758 1.00 97.25 195 VAL A CA 1
ATOM 1457 C C . VAL A 1 195 ? -6.358 9.492 26.248 1.00 97.25 195 VAL A C 1
ATOM 1459 O O . VAL A 1 195 ? -7.172 10.063 26.972 1.00 97.25 195 VAL A O 1
ATOM 1462 N N . ALA A 1 196 ? -5.177 9.068 26.709 1.00 97.19 196 ALA A N 1
ATOM 1463 C CA . ALA A 1 196 ? -4.759 9.257 28.097 1.00 97.19 196 ALA A CA 1
ATOM 1464 C C . ALA A 1 196 ? -4.599 10.745 28.458 1.00 97.19 196 ALA A C 1
ATOM 1466 O O . ALA A 1 196 ? -5.059 11.176 29.516 1.00 97.19 196 ALA A O 1
ATOM 1467 N N . ALA A 1 197 ? -4.009 11.545 27.565 1.00 96.81 197 ALA A N 1
ATOM 1468 C CA . ALA A 1 197 ? -3.849 12.984 27.744 1.00 96.81 197 ALA A CA 1
ATOM 1469 C C . ALA A 1 197 ? -5.205 13.707 27.802 1.00 96.81 197 ALA A C 1
ATOM 1471 O O . ALA A 1 197 ? -5.432 14.520 28.696 1.00 96.81 197 ALA A O 1
ATOM 1472 N N . LEU A 1 198 ? -6.136 13.374 26.903 1.00 96.56 198 LEU A N 1
ATOM 1473 C CA . LEU A 1 198 ? -7.499 13.914 26.918 1.00 96.56 198 LEU A CA 1
ATOM 1474 C C . LEU A 1 198 ? -8.265 13.494 28.178 1.00 96.56 198 LEU A C 1
ATOM 1476 O O . LEU A 1 198 ? -8.959 14.319 28.769 1.00 96.56 198 LEU A O 1
ATOM 1480 N N . GLY A 1 199 ? -8.105 12.246 28.627 1.00 96.44 199 GLY A N 1
ATOM 1481 C CA . GLY A 1 199 ? -8.670 11.769 29.889 1.00 96.44 199 GLY A CA 1
ATOM 1482 C C . GLY A 1 199 ? -8.140 12.551 31.093 1.00 96.44 199 GLY A C 1
ATOM 1483 O O . GLY A 1 199 ? -8.919 13.003 31.930 1.00 96.44 199 GLY A O 1
ATOM 1484 N N . PHE A 1 200 ? -6.829 12.796 31.141 1.00 95.75 200 PHE A N 1
ATOM 1485 C CA . PHE A 1 200 ? -6.208 13.614 32.181 1.00 95.75 200 PHE A CA 1
ATOM 1486 C C . PHE A 1 200 ? -6.725 15.059 32.168 1.00 95.75 200 PHE A C 1
ATOM 1488 O O . PHE A 1 200 ? -7.078 15.590 33.224 1.00 95.75 200 PHE A O 1
ATOM 1495 N N . LEU A 1 201 ? -6.805 15.683 30.987 1.00 95.19 201 LEU A N 1
ATOM 1496 C CA . LEU A 1 201 ? -7.340 17.036 30.821 1.00 95.19 201 LEU A CA 1
ATOM 1497 C C . LEU A 1 201 ? -8.798 17.119 31.272 1.00 95.19 201 LEU A C 1
ATOM 1499 O O . LEU A 1 201 ? -9.152 18.038 32.008 1.00 95.19 201 LEU A O 1
ATOM 1503 N N . ARG A 1 202 ? -9.625 16.135 30.904 1.00 94.19 202 ARG A N 1
ATOM 1504 C CA . ARG A 1 202 ? -11.018 16.050 31.350 1.00 94.19 202 ARG A CA 1
ATOM 1505 C C . ARG A 1 202 ? -11.106 16.011 32.876 1.00 94.19 202 ARG A C 1
ATOM 1507 O O . ARG A 1 202 ? -11.796 16.837 33.462 1.00 94.19 202 ARG A O 1
ATOM 1514 N N . SER A 1 203 ? -10.352 15.124 33.524 1.00 92.38 203 SER A N 1
ATOM 1515 C CA . SER A 1 203 ? -10.332 15.026 34.988 1.00 92.38 203 SER A CA 1
ATOM 1516 C C . SER A 1 203 ? -9.754 16.270 35.670 1.00 92.38 203 SER A C 1
ATOM 1518 O O . SER A 1 203 ? -10.132 16.578 36.796 1.00 92.38 203 SER A O 1
ATOM 1520 N N . ALA A 1 204 ? -8.819 16.984 35.038 1.00 91.12 204 ALA A N 1
ATOM 1521 C CA . ALA A 1 204 ? -8.300 18.252 35.550 1.00 91.12 204 ALA A CA 1
ATOM 1522 C C . ALA A 1 204 ? -9.347 19.375 35.470 1.00 91.12 204 ALA A C 1
ATOM 1524 O O . ALA A 1 204 ? -9.454 20.164 36.407 1.00 91.12 204 ALA A O 1
ATOM 1525 N N . ILE A 1 205 ? -10.142 19.417 34.396 1.00 90.38 205 ILE A N 1
ATOM 1526 C CA . ILE A 1 205 ? -11.265 20.353 34.243 1.00 90.38 205 ILE A CA 1
ATOM 1527 C C . ILE A 1 205 ? -12.366 20.040 35.257 1.00 90.38 205 ILE A C 1
ATOM 1529 O O . ILE A 1 205 ? -12.831 20.956 35.923 1.00 90.38 205 ILE A O 1
ATOM 1533 N N . GLU A 1 206 ? -12.745 18.771 35.426 1.00 88.00 206 GLU A N 1
ATOM 1534 C CA . GLU A 1 206 ? -13.745 18.353 36.422 1.00 88.00 206 GLU A CA 1
ATOM 1535 C C . GLU A 1 206 ? -13.292 18.741 37.841 1.00 88.00 206 GLU A C 1
ATOM 1537 O O . GLU A 1 206 ? -14.026 19.424 38.549 1.00 88.00 206 GLU A O 1
ATOM 1542 N N . ARG A 1 207 ? -12.032 18.467 38.211 1.00 81.62 207 ARG A N 1
ATOM 1543 C CA . ARG A 1 207 ? -11.454 18.900 39.500 1.00 81.62 207 ARG A CA 1
ATOM 1544 C C . ARG A 1 207 ? -11.360 20.421 39.657 1.00 81.62 207 ARG A C 1
ATOM 1546 O O . ARG A 1 207 ? -11.572 20.937 40.749 1.00 81.62 207 ARG A O 1
ATOM 1553 N N . GLY A 1 208 ? -11.021 21.153 38.596 1.00 69.38 208 GLY A N 1
ATOM 1554 C CA . GLY A 1 208 ? -10.980 22.620 38.607 1.00 69.38 208 GLY A CA 1
ATOM 1555 C C . GLY A 1 208 ? -12.372 23.254 38.692 1.00 69.38 208 GLY A C 1
ATOM 1556 O O . GLY A 1 208 ? -12.542 24.279 39.347 1.00 69.38 208 GLY A O 1
ATOM 1557 N N . SER A 1 209 ? -13.371 22.611 38.086 1.00 59.00 209 SER A N 1
ATOM 1558 C CA . SER A 1 209 ? -14.782 22.987 38.161 1.00 59.00 209 SER A CA 1
ATOM 1559 C C . SER A 1 209 ? -15.374 22.679 39.540 1.00 59.00 209 SER A C 1
ATOM 1561 O O . SER A 1 209 ? -16.122 23.494 40.073 1.00 59.00 209 SER A O 1
ATOM 1563 N N . GLU A 1 210 ? -14.997 21.561 40.164 1.00 53.69 210 GLU A N 1
ATOM 1564 C CA . GLU A 1 210 ? -15.328 21.249 41.564 1.00 53.69 210 GLU A CA 1
ATOM 1565 C C . GLU A 1 210 ? -14.581 22.169 42.553 1.00 53.69 210 GLU A C 1
ATOM 1567 O O . GLU A 1 210 ? -15.117 22.538 43.599 1.00 53.69 210 GLU A O 1
ATOM 1572 N N . GLY A 1 211 ? -13.394 22.668 42.182 1.00 49.50 211 GLY A N 1
ATOM 1573 C CA . GLY A 1 211 ? -12.685 23.763 42.862 1.00 49.50 211 GLY A CA 1
ATOM 1574 C C . GLY A 1 211 ? -13.408 25.120 42.813 1.00 49.50 211 GLY A C 1
ATOM 1575 O O . GLY A 1 211 ? -13.036 26.051 43.535 1.00 49.50 211 GLY A O 1
ATOM 1576 N N . GLY A 1 212 ? -14.485 25.222 42.028 1.00 51.09 212 GLY A N 1
ATOM 1577 C CA . GLY A 1 212 ? -15.454 26.312 42.075 1.00 51.09 212 GLY A CA 1
ATOM 1578 C C . GLY A 1 212 ? -16.274 26.360 43.368 1.00 51.09 212 GLY A C 1
ATOM 1579 O O . GLY A 1 212 ? -16.933 27.365 43.599 1.00 51.09 212 GLY A O 1
ATOM 1580 N N . GLY A 1 213 ? -16.210 25.352 44.246 1.00 53.81 213 GLY A N 1
ATOM 1581 C CA . GLY A 1 213 ? -16.853 25.414 45.564 1.00 53.81 213 GLY A CA 1
ATOM 1582 C C . GLY A 1 213 ? -16.257 26.510 46.452 1.00 53.81 213 GLY A C 1
ATOM 1583 O O . GLY A 1 213 ? -16.964 27.404 46.893 1.00 53.81 213 GLY A O 1
ATOM 1584 N N . LEU A 1 214 ? -14.933 26.528 46.635 1.00 55.00 214 LEU A N 1
ATOM 1585 C CA . LEU A 1 214 ? -14.280 27.483 47.547 1.00 55.00 214 LEU A CA 1
ATOM 1586 C C . LEU A 1 214 ? -14.204 28.910 46.982 1.00 55.00 214 LEU A C 1
ATOM 1588 O O . LEU A 1 214 ? -14.466 29.877 47.697 1.00 55.00 214 LEU A O 1
ATOM 1592 N N . PHE A 1 215 ? -13.865 29.068 45.697 1.00 57.16 215 PHE A N 1
ATOM 1593 C CA . PHE A 1 215 ? -13.805 30.394 45.066 1.00 57.16 215 PHE A CA 1
ATOM 1594 C C . PHE A 1 215 ? -15.171 30.880 44.572 1.00 57.16 215 PHE A C 1
ATOM 1596 O O . PHE A 1 215 ? -15.434 32.078 44.633 1.00 57.16 215 PHE A O 1
ATOM 1603 N N . GLY A 1 216 ? -16.057 29.988 44.125 1.00 61.62 216 GLY A N 1
ATOM 1604 C CA . GLY A 1 216 ? -17.421 30.339 43.729 1.00 61.62 216 GLY A CA 1
ATOM 1605 C C . GLY A 1 216 ? -18.297 30.707 44.922 1.00 61.62 216 GLY A C 1
ATOM 1606 O O . GLY A 1 216 ? -19.029 31.686 44.816 1.00 61.62 216 GLY A O 1
ATOM 1607 N N . GLU A 1 217 ? -18.166 30.050 46.083 1.00 60.22 217 GLU A N 1
ATOM 1608 C CA . GLU A 1 217 ? -18.823 30.515 47.315 1.00 60.22 217 GLU A CA 1
ATOM 1609 C C . GLU A 1 217 ? -18.265 31.860 47.776 1.00 60.22 217 GLU A C 1
ATOM 1611 O O . GLU A 1 217 ? -19.040 32.749 48.112 1.00 60.22 217 GLU A O 1
ATOM 1616 N N . ALA A 1 218 ? -16.946 32.075 47.733 1.00 60.03 218 ALA A N 1
ATOM 1617 C CA . ALA A 1 218 ? -16.358 33.360 48.116 1.00 60.03 218 ALA A CA 1
ATOM 1618 C C . ALA A 1 218 ? -16.761 34.506 47.165 1.00 60.03 218 ALA A C 1
ATOM 1620 O O . ALA A 1 218 ? -17.010 35.631 47.608 1.00 60.03 218 ALA A O 1
ATOM 1621 N N . LEU A 1 219 ? -16.853 34.240 45.858 1.00 62.91 219 LEU A N 1
ATOM 1622 C CA . LEU A 1 219 ? -17.288 35.216 44.856 1.00 62.91 219 LEU A CA 1
ATOM 1623 C C . LEU A 1 219 ? -18.802 35.446 44.895 1.00 62.91 219 LEU A C 1
ATOM 1625 O O . LEU A 1 219 ? -19.230 36.589 44.763 1.00 62.91 219 LEU A O 1
ATOM 1629 N N . SER A 1 220 ? -19.599 34.406 45.143 1.00 63.03 220 SER A N 1
ATOM 1630 C CA . SER A 1 220 ? -21.051 34.506 45.325 1.00 63.03 220 SER A CA 1
ATOM 1631 C C . SER A 1 220 ? -21.404 35.207 46.639 1.00 63.03 220 SER A C 1
ATOM 1633 O O . SER A 1 220 ? -22.245 36.099 46.647 1.00 63.03 220 SER A O 1
ATOM 1635 N N . ALA A 1 221 ? -20.683 34.936 47.732 1.00 64.81 221 ALA A N 1
ATOM 1636 C CA . ALA A 1 221 ? -20.801 35.671 48.992 1.00 64.81 221 ALA A CA 1
ATOM 1637 C C . ALA A 1 221 ? -20.390 37.144 48.837 1.00 64.81 221 ALA A C 1
ATOM 1639 O O . ALA A 1 221 ? -21.035 38.028 49.399 1.00 64.81 221 ALA A O 1
ATOM 1640 N N . ARG A 1 222 ? -19.355 37.440 48.036 1.00 62.12 222 ARG A N 1
ATOM 1641 C CA . ARG A 1 222 ? -18.953 38.818 47.707 1.00 62.12 222 ARG A CA 1
ATOM 1642 C C . ARG A 1 222 ? -19.934 39.522 46.765 1.00 62.12 222 ARG A C 1
ATOM 1644 O O . ARG A 1 222 ? -20.069 40.734 46.866 1.00 62.12 222 ARG A O 1
ATOM 1651 N N . ALA A 1 223 ? -20.594 38.798 45.866 1.00 62.75 223 ALA A N 1
ATOM 1652 C CA . ALA A 1 223 ? -21.627 39.339 44.984 1.00 62.75 223 ALA A CA 1
ATOM 1653 C C . ALA A 1 223 ? -22.970 39.540 45.713 1.00 62.75 223 ALA A C 1
ATOM 1655 O O . ALA A 1 223 ? -23.679 40.502 45.432 1.00 62.75 223 ALA A O 1
ATOM 1656 N N . ALA A 1 224 ? -23.297 38.671 46.677 1.00 63.62 224 ALA A N 1
ATOM 1657 C CA . ALA A 1 224 ? -24.462 38.785 47.554 1.00 63.62 224 ALA A CA 1
ATOM 1658 C C . ALA A 1 224 ? -24.285 39.869 48.633 1.00 63.62 224 ALA A C 1
ATOM 1660 O O . ALA A 1 224 ? -25.260 40.480 49.071 1.00 63.62 224 ALA A O 1
ATOM 1661 N N . ALA A 1 225 ? -23.045 40.156 49.040 1.00 65.00 225 ALA A N 1
ATOM 1662 C CA . ALA A 1 225 ? -22.717 41.346 49.811 1.00 65.00 225 ALA A CA 1
ATOM 1663 C C . ALA A 1 225 ? -22.845 42.587 48.909 1.00 65.00 225 ALA A C 1
ATOM 1665 O O . ALA A 1 225 ? -21.923 42.939 48.175 1.00 65.00 225 ALA A O 1
ATOM 1666 N N . ALA A 1 226 ? -24.007 43.243 48.952 1.00 61.47 226 ALA A N 1
ATOM 1667 C CA . ALA A 1 226 ? -24.273 44.463 48.194 1.00 61.47 226 ALA A CA 1
ATOM 1668 C C . ALA A 1 226 ? -23.139 45.499 48.370 1.00 61.47 226 ALA A C 1
ATOM 1670 O O . ALA A 1 226 ? -22.626 45.663 49.485 1.00 61.47 226 ALA A O 1
ATOM 1671 N N . PRO A 1 227 ? -22.736 46.223 47.305 1.00 61.53 227 PRO A N 1
ATOM 1672 C CA . PRO A 1 227 ? -21.727 47.264 47.439 1.00 61.53 227 PRO A CA 1
ATOM 1673 C C . PRO A 1 227 ? -22.217 48.307 48.456 1.00 61.53 227 PRO A C 1
ATOM 1675 O O . PRO A 1 227 ? -23.390 48.691 48.410 1.00 61.53 227 PRO A O 1
ATOM 1678 N N . PRO A 1 228 ? -21.355 48.778 49.378 1.00 61.62 228 PRO A N 1
ATOM 1679 C CA . PRO A 1 228 ? -21.768 49.755 50.374 1.00 61.62 228 PRO A CA 1
ATOM 1680 C C . PRO A 1 228 ? -22.305 50.995 49.661 1.00 61.62 228 PRO A C 1
ATOM 1682 O O . PRO A 1 228 ? -21.651 51.556 48.777 1.00 61.62 228 PRO A O 1
ATOM 1685 N N . THR A 1 229 ? -23.510 51.423 50.029 1.00 67.44 229 THR A N 1
ATOM 1686 C CA . THR A 1 229 ? -24.132 52.604 49.426 1.00 67.44 229 THR A CA 1
ATOM 1687 C C . THR A 1 229 ? -23.294 53.850 49.731 1.00 67.44 229 THR A C 1
ATOM 1689 O O . THR A 1 229 ? -22.642 53.963 50.772 1.00 67.44 229 THR A O 1
ATOM 1692 N N . VAL A 1 230 ? -23.294 54.827 48.816 1.00 60.03 230 VAL A N 1
ATOM 1693 C CA . VAL A 1 230 ? -22.478 56.057 48.921 1.00 60.03 230 VAL A CA 1
ATOM 1694 C C . VAL A 1 230 ? -22.730 56.807 50.242 1.00 60.03 230 VAL A C 1
ATOM 1696 O O . VAL A 1 230 ? -21.830 57.448 50.785 1.00 60.03 230 VAL A O 1
ATOM 1699 N N . SER A 1 231 ? -23.931 56.685 50.810 1.00 61.97 231 SER A N 1
ATOM 1700 C CA . SER A 1 231 ? -24.313 57.210 52.126 1.00 61.97 231 SER A CA 1
ATOM 1701 C C . SER A 1 231 ? -23.594 56.522 53.298 1.00 61.97 231 SER A C 1
ATOM 1703 O O . SER A 1 231 ? -23.200 57.196 54.252 1.00 61.97 231 SER A O 1
ATOM 1705 N N . GLU A 1 232 ? -23.364 55.211 53.234 1.00 65.38 232 GLU A N 1
ATOM 1706 C CA . GLU A 1 232 ? -22.632 54.444 54.250 1.00 65.38 232 GLU A CA 1
ATOM 1707 C C . GLU A 1 232 ? -21.127 54.707 54.194 1.00 65.38 232 GLU A C 1
ATOM 1709 O O . GLU A 1 232 ? -20.482 54.857 55.235 1.00 65.38 232 GLU A O 1
ATOM 1714 N N . LEU A 1 233 ? -20.576 54.841 52.985 1.00 62.97 233 LEU A N 1
ATOM 1715 C CA . LEU A 1 233 ? -19.197 55.284 52.768 1.00 62.97 233 LEU A CA 1
ATOM 1716 C C . LEU A 1 233 ? -18.983 56.697 53.326 1.00 62.97 233 LEU A C 1
ATOM 1718 O O . LEU A 1 233 ? -18.030 56.907 54.074 1.00 62.97 233 LEU A O 1
ATOM 1722 N N . ARG A 1 234 ? -19.911 57.632 53.069 1.00 63.75 234 ARG A N 1
ATOM 1723 C CA . ARG A 1 234 ? -19.884 58.998 53.629 1.00 63.75 234 ARG A CA 1
ATOM 1724 C C . ARG A 1 234 ? -20.029 59.028 55.155 1.00 63.75 234 ARG A C 1
ATOM 1726 O O . ARG A 1 234 ? -19.381 59.836 55.816 1.00 63.75 234 ARG A O 1
ATOM 1733 N N . ARG A 1 235 ? -20.832 58.134 55.750 1.00 66.19 235 ARG A N 1
ATOM 1734 C CA . ARG A 1 235 ? -20.911 57.981 57.217 1.00 66.19 235 ARG A CA 1
ATOM 1735 C C . ARG A 1 235 ? -19.617 57.420 57.806 1.00 66.19 235 ARG A C 1
ATOM 1737 O O . ARG A 1 235 ? -19.183 57.897 58.852 1.00 66.19 235 ARG A O 1
ATOM 1744 N N . LYS A 1 236 ? -18.979 56.449 57.146 1.00 65.94 236 LYS A N 1
ATOM 1745 C CA . LYS A 1 236 ? -17.699 55.871 57.589 1.00 65.94 236 LYS A CA 1
ATOM 1746 C C . LYS A 1 236 ? -16.537 56.859 57.458 1.00 65.94 236 LYS A C 1
ATOM 1748 O O . LYS A 1 236 ? -15.701 56.899 58.358 1.00 65.94 236 LYS A O 1
ATOM 1753 N N . THR A 1 237 ? -16.494 57.692 56.415 1.00 62.66 237 THR A N 1
ATOM 1754 C CA . THR A 1 237 ? -15.477 58.753 56.289 1.00 62.66 237 THR A CA 1
ATOM 1755 C C . THR A 1 237 ? -15.681 59.859 57.327 1.00 62.66 237 THR A C 1
ATOM 1757 O O . THR A 1 237 ? -14.726 60.206 58.017 1.00 62.66 237 THR A O 1
ATOM 1760 N N . ALA A 1 238 ? -16.922 60.306 57.558 1.00 60.94 238 ALA A N 1
ATOM 1761 C CA . ALA A 1 238 ? -17.237 61.296 58.595 1.00 60.94 238 ALA A CA 1
ATOM 1762 C C . ALA A 1 238 ? -16.985 60.777 60.028 1.00 60.94 238 ALA A C 1
ATOM 1764 O O . ALA A 1 238 ? -16.536 61.520 60.904 1.00 60.94 238 ALA A O 1
ATOM 1765 N N . ALA A 1 239 ? -17.240 59.489 60.288 1.00 60.47 239 ALA A N 1
ATOM 1766 C CA . ALA A 1 239 ? -16.920 58.851 61.566 1.00 60.47 239 ALA A CA 1
ATOM 1767 C C . ALA A 1 239 ? -15.404 58.709 61.777 1.00 60.47 239 ALA A C 1
ATOM 1769 O O . ALA A 1 239 ? -14.930 58.816 62.909 1.00 60.47 239 ALA A O 1
ATOM 1770 N N . ARG A 1 240 ? -14.635 58.505 60.699 1.00 60.12 240 ARG A N 1
ATOM 1771 C CA . ARG A 1 240 ? -13.170 58.427 60.746 1.00 60.12 240 ARG A CA 1
ATOM 1772 C C . ARG A 1 240 ? -12.543 59.802 60.991 1.00 60.12 240 ARG A C 1
ATOM 1774 O O . ARG A 1 240 ? -11.678 59.891 61.856 1.00 60.12 240 ARG A O 1
ATOM 1781 N N . GLU A 1 241 ? -13.045 60.861 60.350 1.00 58.03 241 GLU A N 1
ATOM 1782 C CA . GLU A 1 241 ? -12.602 62.249 60.578 1.00 58.03 241 GLU A CA 1
ATOM 1783 C C . GLU A 1 241 ? -12.883 62.741 62.007 1.00 58.03 241 GLU A C 1
ATOM 1785 O O . GLU A 1 241 ? -12.003 63.328 62.643 1.00 58.03 241 GLU A O 1
ATOM 1790 N N . LYS A 1 242 ? -14.060 62.425 62.572 1.00 58.25 242 LYS A N 1
ATOM 1791 C CA . LYS A 1 242 ? -14.383 62.753 63.976 1.00 58.25 242 LYS A CA 1
ATOM 1792 C C . LYS A 1 242 ? -13.497 62.016 64.985 1.00 58.25 242 LYS A C 1
ATOM 1794 O O . LYS A 1 242 ? -13.209 62.560 66.048 1.00 58.25 242 LYS A O 1
ATOM 1799 N N . LYS A 1 243 ? -13.031 60.803 64.661 1.00 56.84 243 LYS A N 1
ATOM 1800 C CA . LYS A 1 243 ? -12.148 60.006 65.532 1.00 56.84 243 LYS A CA 1
ATOM 1801 C C . LYS A 1 243 ? -10.687 60.472 65.479 1.00 56.84 243 LYS A C 1
ATOM 1803 O O . LYS A 1 243 ? -9.971 60.326 66.463 1.00 56.84 243 LYS A O 1
ATOM 1808 N N . THR A 1 244 ? -10.252 61.071 64.368 1.00 55.31 244 THR A N 1
ATOM 1809 C CA . THR A 1 244 ? -8.894 61.624 64.199 1.00 55.31 244 THR A CA 1
ATOM 1810 C C . THR A 1 244 ? -8.732 63.071 64.687 1.00 55.31 244 THR A C 1
ATOM 1812 O O . THR A 1 244 ? -7.604 63.522 64.868 1.00 55.31 244 THR A O 1
ATOM 1815 N N . GLY A 1 245 ? -9.825 63.799 64.951 1.00 53.03 245 GLY A N 1
ATOM 1816 C CA . GLY A 1 245 ? -9.797 65.204 65.396 1.00 53.03 245 GLY A CA 1
ATOM 1817 C C . GLY A 1 245 ? -9.605 65.446 66.904 1.00 53.03 245 GLY A C 1
ATOM 1818 O O . GLY A 1 245 ? -9.528 66.597 67.323 1.00 53.03 245 GLY A O 1
ATOM 1819 N N . GLY A 1 246 ? -9.521 64.402 67.736 1.00 55.41 246 GLY A N 1
ATOM 1820 C CA . GLY A 1 246 ? -9.634 64.519 69.197 1.00 55.41 246 GLY A CA 1
ATOM 1821 C C . GLY A 1 246 ? -8.484 63.923 70.013 1.00 55.41 246 GLY A C 1
ATOM 1822 O O . GLY A 1 246 ? -8.750 63.097 70.875 1.00 55.41 246 GLY A O 1
ATOM 1823 N N . LYS A 1 247 ? -7.225 64.308 69.745 1.00 48.50 247 LYS A N 1
ATOM 1824 C CA . LYS A 1 247 ? -6.095 64.388 70.714 1.00 48.50 247 LYS A CA 1
ATOM 1825 C C . LYS A 1 247 ? -4.785 64.694 69.974 1.00 48.50 247 LYS A C 1
ATOM 1827 O O . LYS A 1 247 ? -3.966 63.819 69.718 1.00 48.50 247 LYS A O 1
ATOM 1832 N N . ARG A 1 248 ? -4.546 65.971 69.667 1.00 47.41 248 ARG A N 1
ATOM 1833 C CA . ARG A 1 248 ? -3.174 66.494 69.575 1.00 47.41 248 ARG A CA 1
ATOM 1834 C C . ARG A 1 248 ? -2.745 66.880 70.994 1.00 47.41 248 ARG A C 1
ATOM 1836 O O . ARG A 1 248 ? -3.291 67.821 71.558 1.00 47.41 248 ARG A O 1
ATOM 1843 N N . ARG A 1 249 ? -1.793 66.147 71.577 1.00 45.50 249 ARG A N 1
ATOM 1844 C CA . ARG A 1 249 ? -1.011 66.568 72.754 1.00 45.50 249 ARG A CA 1
ATOM 1845 C C . ARG A 1 249 ? 0.483 66.337 72.463 1.00 45.50 249 ARG A C 1
ATOM 1847 O O . ARG A 1 249 ? 0.797 65.457 71.665 1.00 45.50 249 ARG A O 1
ATOM 1854 N N . PRO A 1 250 ? 1.370 67.200 72.983 1.00 45.59 250 PRO A N 1
ATOM 1855 C CA . PRO A 1 250 ? 2.613 67.577 72.312 1.00 45.59 250 PRO A CA 1
ATOM 1856 C C . PRO A 1 250 ? 3.744 66.553 72.476 1.00 45.59 250 PRO A C 1
ATOM 1858 O O . PRO A 1 250 ? 3.821 65.845 73.475 1.00 45.59 250 PRO A O 1
ATOM 1861 N N . LYS A 1 251 ? 4.646 66.531 71.485 1.00 42.69 251 LYS A N 1
ATOM 1862 C CA . LYS A 1 251 ? 5.926 65.811 71.507 1.00 42.69 251 LYS A CA 1
ATOM 1863 C C . LYS A 1 251 ? 6.794 66.306 72.674 1.00 42.69 251 LYS A C 1
ATOM 1865 O O . LYS A 1 251 ? 7.176 67.475 72.676 1.00 42.69 251 LYS A O 1
ATOM 1870 N N . GLN A 1 252 ? 7.183 65.413 73.583 1.00 44.38 252 GLN A N 1
ATOM 1871 C CA . GLN A 1 252 ? 8.407 65.561 74.373 1.00 44.38 252 GLN A CA 1
ATOM 1872 C C . GLN A 1 252 ? 9.497 64.664 73.778 1.00 44.38 252 GLN A C 1
ATOM 1874 O O . GLN A 1 252 ? 9.256 63.510 73.431 1.00 44.38 252 GLN A O 1
ATOM 1879 N N . LYS A 1 253 ? 10.670 65.271 73.585 1.00 41.84 253 LYS A N 1
ATOM 1880 C CA . LYS A 1 253 ? 11.923 64.670 73.121 1.00 41.84 253 LYS A CA 1
ATOM 1881 C C . LYS A 1 253 ? 12.584 63.875 74.258 1.00 41.84 253 LYS A C 1
ATOM 1883 O O . LYS A 1 253 ? 12.561 64.334 75.393 1.00 41.84 253 LYS A O 1
ATOM 1888 N N . GLY A 1 254 ? 13.259 62.786 73.901 1.00 39.34 254 GLY A N 1
ATOM 1889 C CA . GLY A 1 254 ? 14.245 62.048 74.705 1.00 39.34 254 GLY A CA 1
ATOM 1890 C C . GLY A 1 254 ? 14.477 60.699 74.021 1.00 39.34 254 GLY A C 1
ATOM 1891 O O . GLY A 1 254 ? 13.518 59.958 73.857 1.00 39.34 254 GLY A O 1
ATOM 1892 N N . SER A 1 255 ? 15.589 60.486 73.304 1.00 37.22 255 SER A N 1
ATOM 1893 C CA . SER A 1 255 ? 16.861 59.934 73.823 1.00 37.22 255 SER A CA 1
ATOM 1894 C C . SER A 1 255 ? 16.645 58.589 74.518 1.00 37.22 255 SER A C 1
ATOM 1896 O O . SER A 1 255 ? 15.791 58.507 75.386 1.00 37.22 255 SER A O 1
ATOM 1898 N N . ALA A 1 256 ? 17.404 57.526 74.329 1.00 38.03 256 ALA A N 1
ATOM 1899 C CA . ALA A 1 256 ? 18.542 57.127 73.511 1.00 38.03 256 ALA A CA 1
ATOM 1900 C C . ALA A 1 256 ? 18.845 55.693 74.003 1.00 38.03 256 ALA A C 1
ATOM 1902 O O . ALA A 1 256 ? 18.472 55.383 75.134 1.00 38.03 256 ALA A O 1
ATOM 1903 N N . ALA A 1 257 ? 19.592 54.918 73.214 1.00 40.62 257 ALA A N 1
ATOM 1904 C CA . ALA A 1 257 ? 20.206 53.641 73.601 1.00 40.62 257 ALA A CA 1
ATOM 1905 C C . ALA A 1 257 ? 19.201 52.499 73.881 1.00 40.62 257 ALA A C 1
ATOM 1907 O O . ALA A 1 257 ? 18.093 52.719 74.353 1.00 40.62 257 ALA A O 1
ATOM 1908 N N . GLU A 1 258 ? 19.483 51.254 73.529 1.00 39.72 258 GLU A N 1
ATOM 1909 C CA . GLU A 1 258 ? 20.757 50.570 73.291 1.00 39.72 258 GLU A CA 1
ATOM 1910 C C . GLU A 1 258 ? 20.506 49.400 72.326 1.00 39.72 258 GLU A C 1
ATOM 1912 O O . GLU A 1 258 ? 19.377 48.851 72.363 1.00 39.72 258 GLU A O 1
#

Secondary structure (DSSP, 8-state):
-HHHHHHHHHHHHHHHHHHHHHHT-------S--S-SS---HHHHHHHHHHHHHHHHHHHHHHHHHHHHHHHHHHHTS-TT--PPPP--PPPGGGTT--HHHHHHHHHHTS-TTTHHHHHHTS-HHHHHHHHHHHHHHHHS---HHHHHHHHHHHHHHTHHHHHH-HHHHHHHHHHHHHHHHHHHHHHHHHHHHHHHHHHHHHHHHHHHHTHHHHHHHHHHHHHSPPPPHHHHHHHHHHHHHHHSS---PPPP-----

pLDDT: mean 75.93, std 17.59, range [28.44, 97.38]

Organism: Emiliania huxleyi (NCBI:txid2903)